Protein AF-A0A7W6A655-F1 (afdb_monomer_lite)

Organism: NCBI:txid74329

Foldseek 3Di:
DDPVVLVVLVVVLVVLVVQLVVLVVLLVLLVVLLLLLLVCVPHPCNVVSVVSNVSSVVSNVSSVVSNVVSPDDPSVVVVVVVDDPLVVVLVVLLVVLVVLLVVLVVLLSVVVSCLVCLLVVVVVVVVVSLVVLLVSLVVLLCSLVLVDPVSVVVVVSQVDPLNVVLSVVLLVQLVVLLVVLVVVLVVCCVPPVSCNSVSNSNSSSVSSSSSSVSSSVSSCVVVPVPD

Secondary structure (DSSP, 8-state):
--HHHHHHHHHHHHHHHHHHHHHHHHHHHHHHHHHHHHTTTTSTTHHHHHHHHHHHHHHHHHHHHHHHHT---HHHHHHHHHS-HHHHHHHHHHHHHHHHHHHHHHHHHHHHHTHHHHHTT-GGGGHHHHHHHHHHHHHHHHHHHT-SHHHHHTHHHH--HHHHHHHHHHHHHHHHHHHHHHHHHHHHHHH-GGGHHHHHHHHHHHHHHHHHHHHHHHHHHHTTTT-

Radius of gyration: 20.93 Å; chains: 1; bounding box: 50×41×54 Å

pLDDT: mean 72.11, std 9.54, range [34.53, 90.31]

Sequence (227 aa):
MDEDEKQAALARERRRRRRHGFALVLFTLGMIGIASLAASEGSADAQWAMAVAAAGGVAMLVGAILAWFSKPGEDRRRLDAIMTYRDRVQRNRTIQLFTMSLVVLIEGIMIIGFSDHLLAGRVSEAIVPLLMAATVSWTIIMTVMAWDGGSRKMKKFLDDELSRHIRARATGLAFIVLMAGATLALAASVWAPNWTPLVLAFSLLTSAGAAALRFALLDREASGDGE

Structure (mmCIF, N/CA/C/O backbone):
data_AF-A0A7W6A655-F1
#
_entry.id   AF-A0A7W6A655-F1
#
loop_
_atom_site.group_PDB
_atom_site.id
_atom_site.type_symbol
_atom_site.label_atom_id
_atom_site.label_alt_id
_atom_site.label_comp_id
_atom_site.label_asym_id
_atom_site.label_entity_id
_atom_site.label_seq_id
_atom_site.pdbx_PDB_ins_code
_atom_site.Cartn_x
_atom_site.Cartn_y
_atom_site.Cartn_z
_atom_site.occupancy
_atom_site.B_iso_or_equiv
_atom_site.auth_seq_id
_atom_site.auth_comp_id
_atom_site.auth_asym_id
_atom_site.auth_atom_id
_atom_site.pdbx_PDB_model_num
ATOM 1 N N . MET A 1 1 ? -22.303 12.936 29.850 1.00 55.56 1 MET A N 1
ATOM 2 C CA . MET A 1 1 ? -22.453 13.699 28.598 1.00 55.56 1 MET A CA 1
ATOM 3 C C . MET A 1 1 ? -23.825 13.343 28.101 1.00 55.56 1 MET A C 1
ATOM 5 O O . MET A 1 1 ? -24.046 12.159 27.863 1.00 55.56 1 MET A O 1
ATOM 9 N N . ASP A 1 2 ? -24.728 14.314 28.077 1.00 74.62 2 ASP A N 1
ATOM 10 C CA . ASP A 1 2 ? -26.098 14.076 27.630 1.00 74.62 2 ASP A CA 1
ATOM 11 C C . ASP A 1 2 ? -26.112 13.639 26.161 1.00 74.62 2 ASP A C 1
ATOM 13 O O . ASP A 1 2 ? -25.201 13.964 25.388 1.00 74.62 2 ASP A O 1
ATOM 17 N N . GLU A 1 3 ? -27.130 12.866 25.780 1.00 71.44 3 GLU A N 1
ATOM 18 C CA . GLU A 1 3 ? -27.282 12.300 24.432 1.00 71.44 3 GLU A CA 1
ATOM 19 C C . GLU A 1 3 ? -27.219 13.407 23.356 1.00 71.44 3 GLU A C 1
ATOM 21 O O . GLU A 1 3 ? -26.569 13.243 22.321 1.00 71.44 3 GLU A O 1
ATOM 26 N N . ASP A 1 4 ? -27.773 14.586 23.652 1.00 74.75 4 ASP A N 1
ATOM 27 C CA . ASP A 1 4 ? -27.770 15.759 22.772 1.00 74.75 4 ASP A CA 1
ATOM 28 C C . ASP A 1 4 ? -26.382 16.412 22.640 1.00 74.75 4 ASP A C 1
ATOM 30 O O . ASP A 1 4 ? -25.959 16.792 21.541 1.00 74.75 4 ASP A O 1
ATOM 34 N N . GLU A 1 5 ? -25.605 16.479 23.727 1.00 70.06 5 GLU A N 1
ATOM 35 C CA . GLU A 1 5 ? -24.211 16.944 23.683 1.00 70.06 5 GLU A CA 1
ATOM 36 C C . GLU A 1 5 ? -23.327 15.984 22.878 1.00 70.06 5 GLU A C 1
ATOM 38 O O . GLU A 1 5 ? -22.456 16.420 22.115 1.00 70.06 5 GLU A O 1
ATOM 43 N N . LYS A 1 6 ? -23.583 14.674 23.000 1.00 66.62 6 LYS A N 1
ATOM 44 C CA . LYS A 1 6 ? -22.907 13.625 22.229 1.00 66.62 6 LYS A CA 1
ATOM 45 C C . LYS A 1 6 ? -23.184 13.777 20.739 1.00 66.62 6 LYS A C 1
ATOM 47 O O . LYS A 1 6 ? -22.245 13.757 19.940 1.00 66.62 6 LYS A O 1
ATOM 52 N N . GLN A 1 7 ? -24.443 13.979 20.352 1.00 73.50 7 GLN A N 1
ATOM 53 C CA . GLN A 1 7 ? -24.815 14.165 18.949 1.00 73.50 7 GLN A CA 1
ATOM 54 C C . GLN A 1 7 ? -24.241 15.463 18.362 1.00 73.50 7 GLN A C 1
ATOM 56 O O . GLN A 1 7 ? -23.694 15.454 17.253 1.00 73.50 7 GLN A O 1
ATOM 61 N N . ALA A 1 8 ? -24.257 16.562 19.119 1.00 73.62 8 ALA A N 1
ATOM 62 C CA . ALA A 1 8 ? -23.655 17.826 18.697 1.00 73.62 8 ALA A CA 1
ATOM 63 C C . ALA A 1 8 ? -22.122 17.736 18.553 1.00 73.62 8 ALA A C 1
ATOM 65 O O . ALA A 1 8 ? -21.536 18.341 17.646 1.00 73.62 8 ALA A O 1
ATOM 66 N N . ALA A 1 9 ? -21.444 16.977 19.421 1.00 65.75 9 ALA A N 1
ATOM 67 C CA . ALA A 1 9 ? -20.013 16.690 19.300 1.00 65.75 9 ALA A CA 1
ATOM 68 C C . ALA A 1 9 ? -19.708 15.831 18.058 1.00 65.75 9 ALA A C 1
ATOM 70 O O . ALA A 1 9 ? -18.833 16.184 17.262 1.00 65.75 9 ALA A O 1
ATOM 71 N N . LEU A 1 10 ? -20.492 14.774 17.815 1.00 67.62 10 LEU A N 1
ATOM 72 C CA . LEU A 1 10 ? -20.352 13.902 16.643 1.00 67.62 10 LEU A CA 1
ATOM 73 C C . LEU A 1 10 ? -20.560 14.657 15.320 1.00 67.62 10 LEU A C 1
ATOM 75 O O . LEU A 1 10 ? -19.797 14.465 14.371 1.00 67.62 10 LEU A O 1
ATOM 79 N N . ALA A 1 11 ? -21.543 15.558 15.240 1.00 73.88 11 ALA A N 1
ATOM 80 C CA . ALA A 1 11 ? -21.794 16.365 14.044 1.00 73.88 11 ALA A CA 1
ATOM 81 C C . ALA A 1 11 ? -20.636 17.336 13.734 1.00 73.88 11 ALA A C 1
ATOM 83 O O . ALA A 1 11 ? -20.214 17.477 12.576 1.00 73.88 11 ALA A O 1
ATOM 84 N N . ARG A 1 12 ? -20.074 17.975 14.772 1.00 69.50 12 ARG A N 1
ATOM 85 C CA . ARG A 1 12 ? -18.892 18.846 14.657 1.00 69.50 12 ARG A CA 1
ATOM 86 C C . ARG A 1 12 ? -17.656 18.059 14.228 1.00 69.50 12 ARG A C 1
ATOM 88 O O . ARG A 1 12 ? -16.904 18.519 13.362 1.00 69.50 12 ARG A O 1
ATOM 95 N N . GLU A 1 13 ? -17.486 16.850 14.751 1.00 65.12 13 GLU A N 1
ATOM 96 C CA . GLU A 1 13 ? -16.377 15.980 14.380 1.00 65.12 13 GLU A CA 1
ATOM 97 C C . GLU A 1 13 ? -16.513 15.422 12.955 1.00 65.12 13 GLU A C 1
ATOM 99 O O . GLU A 1 13 ? -15.527 15.411 12.220 1.00 65.12 13 GLU A O 1
ATOM 104 N N . ARG A 1 14 ? -17.722 15.061 12.498 1.00 67.50 14 ARG A N 1
ATOM 105 C CA . ARG A 1 14 ? -17.984 14.642 11.104 1.00 67.50 14 ARG A CA 1
ATOM 106 C C . ARG A 1 14 ? -17.613 15.735 10.099 1.00 67.50 14 ARG A C 1
ATOM 108 O O . ARG A 1 14 ? -16.932 15.455 9.109 1.00 67.50 14 ARG A O 1
ATOM 115 N N . ARG A 1 15 ? -17.991 16.994 10.361 1.00 69.50 15 ARG A N 1
ATOM 116 C CA . ARG A 1 15 ? -17.598 18.142 9.517 1.00 69.50 15 ARG A CA 1
ATOM 117 C C . ARG A 1 15 ? -16.084 18.365 9.517 1.00 69.50 15 ARG A C 1
ATOM 119 O O . ARG A 1 15 ? -15.511 18.602 8.454 1.00 69.50 15 ARG A O 1
ATOM 126 N N . ARG A 1 16 ? -15.421 18.248 10.673 1.00 64.38 16 ARG A N 1
ATOM 127 C CA . ARG A 1 16 ? -13.954 18.364 10.776 1.00 64.38 16 ARG A CA 1
ATOM 128 C C . ARG A 1 16 ? -13.221 17.207 10.091 1.00 64.38 16 ARG A C 1
ATOM 130 O O . ARG A 1 16 ? -12.257 17.462 9.381 1.00 64.38 16 ARG A O 1
ATOM 137 N N . ARG A 1 17 ? -13.708 15.966 10.209 1.00 64.94 17 AR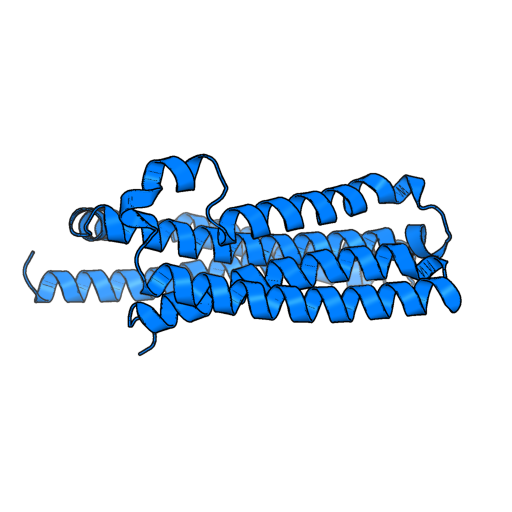G A N 1
ATOM 138 C CA . ARG A 1 17 ? -13.179 14.790 9.493 1.00 64.94 17 ARG A CA 1
ATOM 139 C C . ARG A 1 17 ? -13.297 14.939 7.984 1.00 64.94 17 ARG A C 1
ATOM 141 O O . ARG A 1 17 ? -12.331 14.651 7.291 1.00 64.94 17 ARG A O 1
ATOM 148 N N . ARG A 1 18 ? -14.437 15.418 7.474 1.00 67.25 18 ARG A N 1
ATOM 149 C CA . ARG A 1 18 ? -14.594 15.709 6.039 1.00 67.25 18 ARG A CA 1
ATOM 150 C C . ARG A 1 18 ? -13.593 16.763 5.564 1.00 67.25 18 ARG A C 1
ATOM 152 O O . ARG A 1 18 ? -12.971 16.566 4.529 1.00 67.25 18 ARG A O 1
ATOM 159 N N . ARG A 1 19 ? -13.382 17.833 6.340 1.00 67.56 19 ARG A N 1
ATOM 160 C CA . ARG A 1 19 ? -12.377 18.867 6.027 1.00 67.56 19 ARG A CA 1
ATOM 161 C C . ARG A 1 19 ? -10.942 18.343 6.090 1.00 67.56 19 ARG A C 1
ATOM 163 O O . ARG A 1 19 ? -10.162 18.660 5.205 1.00 67.56 19 ARG A O 1
ATOM 170 N N . HIS A 1 20 ? -10.608 17.510 7.074 1.00 65.19 20 HIS A N 1
ATOM 171 C CA . HIS A 1 20 ? -9.278 16.907 7.190 1.00 65.19 20 HIS A CA 1
ATOM 172 C C . HIS A 1 20 ? -9.012 15.870 6.088 1.00 65.19 20 HIS A C 1
ATOM 174 O O . HIS A 1 20 ? -7.932 15.846 5.513 1.00 65.19 20 HIS A O 1
ATOM 180 N N . GLY A 1 21 ? -10.011 15.051 5.743 1.00 64.75 21 GLY A N 1
ATOM 181 C CA . GLY A 1 21 ? -9.940 14.126 4.611 1.00 64.75 21 GLY A CA 1
ATOM 182 C C . GLY A 1 21 ? -9.763 14.864 3.284 1.00 64.75 21 GLY A C 1
ATOM 183 O O . GLY A 1 21 ? -8.875 14.523 2.514 1.00 64.75 21 GLY A O 1
ATOM 184 N N . PHE A 1 22 ? -10.531 15.933 3.059 1.00 71.25 22 PHE A N 1
ATOM 185 C CA . PHE A 1 22 ? -10.355 16.812 1.901 1.00 71.25 22 PHE A CA 1
ATOM 186 C C . PHE A 1 22 ? -8.963 17.462 1.873 1.00 71.25 22 PHE A C 1
ATOM 188 O O . PHE A 1 22 ? -8.330 17.504 0.826 1.00 71.25 22 PHE A O 1
ATOM 195 N N . ALA A 1 23 ? -8.450 17.900 3.025 1.00 65.06 23 ALA A N 1
ATOM 196 C CA . ALA A 1 23 ? -7.111 18.471 3.145 1.00 65.06 23 ALA A CA 1
ATOM 197 C C . ALA A 1 23 ? -5.998 17.465 2.802 1.00 65.06 23 ALA A C 1
ATOM 199 O O . ALA A 1 23 ? -5.034 17.829 2.137 1.00 65.06 23 ALA A O 1
ATOM 200 N N . LEU A 1 24 ? -6.148 16.197 3.200 1.00 66.00 24 LEU A N 1
ATOM 201 C CA . LEU A 1 24 ? -5.218 15.120 2.846 1.00 66.00 24 LEU A CA 1
ATOM 202 C C . LEU A 1 24 ? -5.287 14.757 1.358 1.00 66.00 24 LEU A C 1
ATOM 204 O O . LEU A 1 24 ? -4.251 14.517 0.741 1.00 66.00 24 LEU A O 1
ATOM 208 N N . VAL A 1 25 ? -6.482 14.760 0.761 1.00 70.88 25 VAL A N 1
ATOM 209 C CA . VAL A 1 25 ? -6.648 14.597 -0.694 1.00 70.88 25 VAL A CA 1
ATOM 210 C C . VAL A 1 25 ? -5.966 15.745 -1.441 1.00 70.88 25 VAL A C 1
ATOM 212 O O . VAL A 1 25 ? -5.224 15.509 -2.386 1.00 70.88 25 VAL A O 1
ATOM 215 N N . LEU A 1 26 ? -6.137 16.985 -0.979 1.00 69.88 26 LEU A N 1
ATOM 216 C CA . LEU A 1 26 ? -5.475 18.149 -1.567 1.00 69.88 26 LEU A CA 1
ATOM 217 C C . LEU A 1 26 ? -3.945 18.071 -1.429 1.00 69.88 26 LEU A C 1
ATOM 219 O O . LEU A 1 26 ? -3.219 18.348 -2.379 1.00 69.88 26 LEU A O 1
ATOM 223 N N . PHE A 1 27 ? -3.462 17.637 -0.260 1.00 65.25 27 PHE A N 1
ATOM 224 C CA . PHE A 1 27 ? -2.038 17.450 0.015 1.00 65.25 27 PHE A CA 1
ATOM 225 C C . PHE A 1 27 ? -1.408 16.392 -0.901 1.00 65.25 27 PHE A C 1
ATOM 227 O O . PHE A 1 27 ? -0.348 16.614 -1.482 1.00 65.25 27 PHE A O 1
ATOM 234 N N . THR A 1 28 ? -2.079 15.249 -1.054 1.00 65.50 28 THR A N 1
ATOM 235 C CA . THR A 1 28 ? -1.614 14.135 -1.894 1.00 65.50 28 THR A CA 1
ATOM 236 C C . THR A 1 28 ? -1.664 14.470 -3.383 1.00 65.50 28 THR A C 1
ATOM 238 O O . THR A 1 28 ? -0.697 14.193 -4.085 1.00 65.50 28 THR A O 1
ATOM 241 N N . LEU A 1 29 ? -2.715 15.144 -3.863 1.00 67.62 29 LEU A N 1
ATOM 242 C CA . LEU A 1 29 ? -2.752 15.699 -5.223 1.00 67.62 29 LEU A CA 1
ATOM 243 C C . LEU A 1 29 ? -1.618 16.704 -5.456 1.00 67.62 29 LEU A C 1
ATOM 245 O O . LEU A 1 29 ? -1.022 16.727 -6.530 1.00 67.62 29 LEU A O 1
ATOM 249 N N . GLY A 1 30 ? -1.279 17.490 -4.433 1.00 64.06 30 GLY A N 1
ATOM 250 C CA . GLY A 1 30 ? -0.159 18.415 -4.484 1.00 64.06 30 GLY A CA 1
ATOM 251 C C . GLY A 1 30 ? 1.198 17.730 -4.656 1.00 64.06 30 GLY A C 1
ATOM 252 O O . GLY A 1 30 ? 1.981 18.115 -5.521 1.00 64.06 30 GLY A O 1
ATOM 253 N N . MET A 1 31 ? 1.439 16.657 -3.900 1.00 65.25 31 MET A N 1
ATOM 254 C CA . MET A 1 31 ? 2.629 15.809 -4.052 1.00 65.25 31 MET A CA 1
ATOM 255 C C . MET A 1 31 ? 2.727 15.192 -5.454 1.00 65.25 31 MET A C 1
ATOM 257 O O . MET A 1 31 ? 3.809 15.173 -6.034 1.00 65.25 31 MET A O 1
ATOM 261 N N . ILE A 1 32 ? 1.604 14.726 -6.013 1.00 70.38 32 ILE A N 1
ATOM 262 C CA . ILE A 1 32 ? 1.545 14.161 -7.372 1.00 70.38 32 ILE A CA 1
ATOM 263 C C . ILE A 1 32 ? 1.899 15.225 -8.420 1.00 70.38 32 ILE A C 1
ATOM 265 O O . ILE A 1 32 ? 2.670 14.946 -9.334 1.00 70.38 32 ILE A O 1
ATOM 269 N N . GLY A 1 33 ? 1.393 16.453 -8.264 1.00 66.19 33 GLY A N 1
ATOM 270 C CA . GLY A 1 33 ? 1.755 17.565 -9.144 1.00 66.19 33 GLY A CA 1
ATOM 271 C C . GLY A 1 33 ? 3.244 17.913 -9.070 1.00 66.19 33 GLY A C 1
ATOM 272 O O . GLY A 1 33 ? 3.877 18.125 -10.093 1.00 66.19 33 GLY A O 1
ATOM 273 N N . ILE A 1 34 ? 3.857 17.910 -7.884 1.00 63.59 34 ILE A N 1
ATOM 274 C CA . ILE A 1 34 ? 5.309 18.143 -7.760 1.00 63.59 34 ILE A CA 1
ATOM 275 C C . ILE A 1 34 ? 6.106 17.003 -8.412 1.00 63.59 34 ILE A C 1
ATOM 277 O O . ILE A 1 34 ? 7.083 17.253 -9.116 1.00 63.59 34 ILE A O 1
ATOM 281 N N . ALA A 1 35 ? 5.667 15.755 -8.229 1.00 64.94 35 ALA A N 1
ATOM 282 C CA . ALA A 1 35 ? 6.305 14.582 -8.821 1.00 64.94 35 ALA A CA 1
ATOM 283 C C . ALA A 1 35 ? 6.248 14.574 -10.361 1.00 64.94 35 ALA A C 1
ATOM 285 O O . ALA A 1 35 ? 7.150 14.023 -10.992 1.00 64.94 35 ALA A O 1
ATOM 286 N N . SER A 1 36 ? 5.257 15.230 -10.984 1.00 66.56 36 SER A N 1
ATOM 287 C CA . SER A 1 36 ? 5.210 15.343 -12.448 1.00 66.56 36 SER A CA 1
ATOM 288 C C . SER A 1 36 ? 6.359 16.172 -13.027 1.00 66.56 36 SER A C 1
ATOM 290 O O . SER A 1 36 ? 6.676 16.002 -14.198 1.00 66.56 36 SER A O 1
ATOM 292 N N . LEU A 1 37 ? 7.013 17.030 -12.229 1.00 63.41 37 LEU A N 1
ATOM 293 C CA . LEU A 1 37 ? 8.216 17.749 -12.663 1.00 63.41 37 LEU A CA 1
ATOM 294 C C . LEU A 1 37 ? 9.382 16.782 -12.892 1.00 63.41 37 LEU A C 1
ATOM 296 O O . LEU A 1 37 ? 9.999 16.804 -13.953 1.00 63.41 37 LEU A O 1
ATOM 300 N N . ALA A 1 38 ? 9.629 15.901 -11.920 1.00 64.06 38 ALA A N 1
ATOM 301 C CA . ALA A 1 38 ? 10.682 14.892 -11.995 1.00 64.06 38 ALA A CA 1
ATOM 302 C C . ALA A 1 38 ? 10.436 13.900 -13.143 1.00 64.06 38 ALA A C 1
ATOM 304 O O . ALA A 1 38 ? 11.372 13.471 -13.802 1.00 64.06 38 ALA A O 1
ATOM 305 N N . ALA A 1 39 ? 9.168 13.595 -13.438 1.00 62.25 39 ALA A N 1
ATOM 306 C CA . ALA A 1 39 ? 8.789 12.745 -14.568 1.00 62.25 39 ALA A CA 1
ATOM 307 C C . ALA A 1 39 ? 8.902 13.435 -15.946 1.00 62.25 39 ALA A C 1
ATOM 309 O O . ALA A 1 39 ? 8.743 12.776 -16.969 1.00 62.25 39 ALA A O 1
ATOM 310 N N . SER A 1 40 ? 9.132 14.753 -15.988 1.00 62.81 40 SER A N 1
ATOM 311 C CA . SER A 1 40 ? 9.160 15.547 -17.228 1.00 62.81 40 SER A CA 1
ATOM 312 C C . SER A 1 40 ? 10.555 16.009 -17.656 1.00 62.81 40 SER A C 1
ATOM 314 O O . SER A 1 40 ? 10.685 16.620 -18.724 1.00 62.81 40 SER A O 1
ATOM 316 N N . GLU A 1 41 ? 11.586 15.742 -16.844 1.00 58.47 41 GLU A N 1
ATOM 317 C CA . GLU A 1 41 ? 12.973 16.101 -17.151 1.00 58.47 41 GLU A CA 1
ATOM 318 C C . GLU A 1 41 ? 13.405 15.460 -18.481 1.00 58.47 41 GLU A C 1
ATOM 320 O O . GLU A 1 41 ? 13.497 14.244 -18.608 1.00 58.47 41 GLU A O 1
ATOM 325 N N . GLY A 1 42 ? 13.638 16.299 -19.499 1.00 61.69 42 GLY A N 1
ATOM 326 C CA . GLY A 1 42 ? 14.043 15.875 -20.848 1.00 61.69 42 GLY A CA 1
ATOM 327 C C . GLY A 1 42 ? 12.936 15.870 -21.913 1.00 61.69 42 GLY A C 1
ATOM 328 O O . GLY A 1 42 ? 13.224 15.574 -23.071 1.00 61.69 42 GLY A O 1
ATOM 329 N N . SER A 1 43 ? 11.694 16.229 -21.570 1.00 65.44 43 SER A N 1
ATOM 330 C CA . SER A 1 43 ? 10.576 16.330 -22.526 1.00 65.44 43 SER A CA 1
ATOM 331 C C . SER A 1 43 ? 10.393 17.746 -23.101 1.00 65.44 43 SER A C 1
ATOM 333 O O . SER A 1 43 ? 10.726 18.744 -22.459 1.00 65.44 43 SER A O 1
ATOM 335 N N . ALA A 1 44 ? 9.815 17.854 -24.306 1.00 60.28 44 ALA A N 1
ATOM 336 C CA . ALA A 1 44 ? 9.471 19.141 -24.934 1.00 60.28 44 ALA A CA 1
ATOM 337 C C . ALA A 1 44 ? 8.385 19.929 -24.162 1.00 60.28 44 ALA A C 1
ATOM 339 O O . ALA A 1 44 ? 8.229 21.131 -24.369 1.00 60.28 44 ALA A O 1
ATOM 340 N N . ASP A 1 45 ? 7.694 19.269 -23.226 1.00 63.19 45 ASP A N 1
ATOM 341 C CA . ASP A 1 45 ? 6.592 19.807 -22.421 1.00 63.19 45 ASP A CA 1
ATOM 342 C C . ASP A 1 45 ? 7.033 20.299 -21.028 1.00 63.19 45 ASP A C 1
ATOM 344 O O . ASP A 1 45 ? 6.201 20.534 -20.146 1.00 63.19 45 ASP A O 1
ATOM 348 N N . ALA A 1 46 ? 8.337 20.509 -20.815 1.00 63.44 46 ALA A N 1
ATOM 349 C CA . ALA A 1 46 ? 8.907 20.943 -19.534 1.00 63.44 46 ALA A CA 1
ATOM 350 C C . ALA A 1 46 ? 8.234 22.206 -18.952 1.00 63.44 46 ALA A C 1
ATOM 352 O O . ALA A 1 46 ? 8.112 22.355 -17.735 1.00 63.44 46 ALA A O 1
ATOM 353 N N . GLN A 1 47 ? 7.739 23.105 -19.811 1.00 68.75 47 GLN A N 1
ATOM 354 C CA . GLN A 1 47 ? 7.034 24.317 -19.387 1.00 68.75 47 GLN A CA 1
ATOM 355 C C . GLN A 1 47 ? 5.647 24.015 -18.787 1.00 68.75 47 GLN A C 1
ATOM 357 O O . GLN A 1 47 ? 5.259 24.618 -17.785 1.00 68.75 47 GLN A O 1
ATOM 362 N N . TRP A 1 48 ? 4.922 23.041 -19.346 1.00 65.12 48 TRP A N 1
ATOM 363 C CA . TRP A 1 48 ? 3.638 22.578 -18.812 1.00 65.12 48 TRP A CA 1
ATOM 364 C C . TRP A 1 48 ? 3.817 21.795 -17.516 1.00 65.12 48 TRP A C 1
ATOM 366 O O . TRP A 1 48 ? 3.080 22.016 -16.554 1.00 65.12 48 TRP A O 1
ATOM 376 N N . ALA A 1 49 ? 4.835 20.940 -17.446 1.00 63.28 49 ALA A N 1
ATOM 377 C CA . ALA A 1 49 ? 5.146 20.201 -16.231 1.00 63.28 49 ALA A CA 1
ATOM 378 C C . ALA A 1 49 ? 5.558 21.123 -15.072 1.00 63.28 49 ALA A C 1
ATOM 380 O O . ALA A 1 49 ? 5.160 20.890 -13.931 1.00 63.28 49 ALA A O 1
ATOM 381 N N . MET A 1 50 ? 6.264 22.223 -15.361 1.00 66.25 50 MET A N 1
ATOM 382 C CA . MET A 1 50 ? 6.587 23.258 -14.373 1.00 66.25 50 MET A CA 1
ATOM 383 C C . MET A 1 50 ? 5.342 23.976 -13.841 1.00 66.25 50 MET A C 1
ATOM 385 O O . MET A 1 50 ? 5.242 24.215 -12.636 1.00 66.25 50 MET A O 1
ATOM 389 N N . ALA A 1 51 ? 4.357 24.257 -14.698 1.00 69.12 51 ALA A N 1
ATOM 390 C CA . ALA A 1 51 ? 3.085 24.842 -14.275 1.00 69.12 51 ALA A CA 1
ATOM 391 C C . ALA A 1 51 ? 2.259 23.881 -13.395 1.00 69.12 51 ALA A C 1
ATOM 393 O O . ALA A 1 51 ? 1.720 24.292 -12.365 1.00 69.12 51 ALA A O 1
ATOM 394 N N . VAL A 1 52 ? 2.203 22.593 -13.755 1.00 69.44 52 VAL A N 1
ATOM 395 C CA . VAL A 1 52 ? 1.516 21.552 -12.967 1.00 69.44 52 VAL A CA 1
ATOM 396 C C . VAL A 1 52 ? 2.210 21.328 -11.622 1.00 69.44 52 VAL A C 1
ATOM 398 O O . VAL A 1 52 ? 1.538 21.201 -10.599 1.00 69.44 52 VAL A O 1
ATOM 401 N N . ALA A 1 53 ? 3.539 21.372 -11.587 1.00 67.81 53 ALA A N 1
ATOM 402 C CA . ALA A 1 53 ? 4.313 21.252 -10.359 1.00 67.81 53 ALA A CA 1
ATOM 403 C C . ALA A 1 53 ? 4.172 22.457 -9.433 1.00 67.81 53 ALA A C 1
ATOM 405 O O . ALA A 1 53 ? 4.035 22.282 -8.223 1.00 67.81 53 ALA A O 1
ATOM 406 N N . ALA A 1 54 ? 4.130 23.672 -9.981 1.00 67.62 54 ALA A N 1
ATOM 407 C CA . ALA A 1 54 ? 3.834 24.872 -9.206 1.00 67.62 54 ALA A CA 1
ATOM 408 C C . ALA A 1 54 ? 2.420 24.807 -8.598 1.00 67.62 54 ALA A C 1
ATOM 410 O O . ALA A 1 54 ? 2.247 25.055 -7.403 1.00 67.62 54 ALA A O 1
ATOM 411 N N . ALA A 1 55 ? 1.418 24.395 -9.383 1.00 66.56 55 ALA A N 1
ATOM 412 C CA . ALA A 1 55 ? 0.060 24.174 -8.887 1.00 66.56 55 ALA A CA 1
ATOM 413 C C . ALA A 1 55 ? 0.005 23.055 -7.827 1.00 66.56 55 ALA A C 1
ATOM 415 O O . ALA A 1 55 ? -0.681 23.194 -6.810 1.00 66.56 55 ALA A O 1
ATOM 416 N N . GLY A 1 56 ? 0.781 21.985 -8.019 1.00 66.31 56 GLY A N 1
ATOM 417 C CA . GLY A 1 56 ? 0.949 20.894 -7.063 1.00 66.31 56 GLY A CA 1
ATOM 418 C C . GLY A 1 56 ? 1.559 21.358 -5.739 1.00 66.31 56 GLY A C 1
ATOM 419 O O . GLY A 1 56 ? 1.013 21.085 -4.672 1.00 66.31 56 GLY A O 1
ATOM 420 N N . GLY A 1 57 ? 2.629 22.153 -5.783 1.00 54.03 57 GLY A N 1
ATOM 421 C CA . GLY A 1 57 ? 3.260 22.738 -4.597 1.00 54.03 57 GLY A CA 1
ATOM 422 C C . GLY A 1 57 ? 2.303 23.605 -3.778 1.00 54.03 57 GLY A C 1
ATOM 423 O O . GLY A 1 57 ? 2.252 23.491 -2.550 1.00 54.03 57 GLY A O 1
ATOM 424 N N . VAL A 1 58 ? 1.474 24.412 -4.448 1.00 63.81 58 VAL A N 1
ATOM 425 C CA . VAL A 1 58 ? 0.440 25.225 -3.790 1.00 63.81 58 VAL A CA 1
ATOM 426 C C . VAL A 1 58 ? -0.646 24.343 -3.166 1.00 63.81 58 VAL A C 1
ATOM 428 O O . VAL A 1 58 ? -0.987 24.534 -1.999 1.00 63.81 58 VAL A O 1
ATOM 431 N N . ALA A 1 59 ? -1.157 23.342 -3.889 1.00 65.44 59 ALA A N 1
ATOM 432 C CA . ALA A 1 59 ? -2.145 22.398 -3.359 1.00 65.44 59 ALA A CA 1
ATOM 433 C C . ALA A 1 59 ? -1.603 21.602 -2.157 1.00 65.44 59 ALA A C 1
ATOM 435 O O . ALA A 1 59 ? -2.326 21.382 -1.182 1.00 65.44 59 ALA A O 1
ATOM 436 N N . MET A 1 60 ? -0.314 21.251 -2.183 1.00 65.00 60 MET A N 1
ATOM 437 C CA . MET A 1 60 ? 0.381 20.588 -1.085 1.00 65.00 60 MET A CA 1
ATOM 438 C C . MET A 1 60 ? 0.433 21.483 0.156 1.00 65.00 60 MET A C 1
ATOM 440 O O . MET A 1 60 ? 0.022 21.062 1.2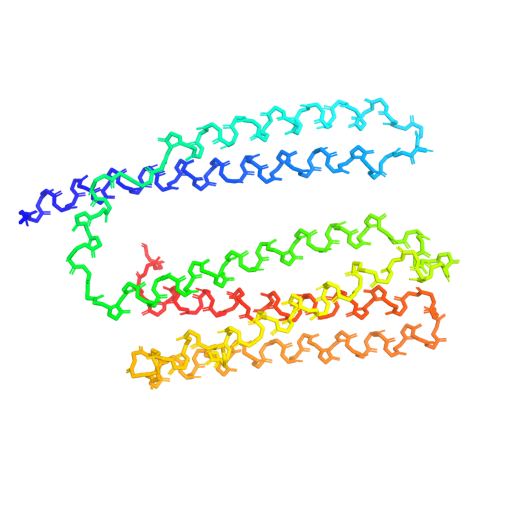35 1.00 65.00 60 MET A O 1
ATOM 444 N N . LEU A 1 61 ? 0.874 22.736 0.019 1.00 57.78 61 LEU A N 1
ATOM 445 C CA . LEU A 1 61 ? 0.940 23.680 1.139 1.00 57.78 61 LEU A CA 1
ATOM 446 C C . LEU A 1 61 ? -0.445 23.981 1.718 1.00 57.78 61 LEU A C 1
ATOM 448 O O . LEU A 1 61 ? -0.633 23.934 2.934 1.00 57.78 61 LEU A O 1
ATOM 452 N N . VAL A 1 62 ? -1.440 24.222 0.863 1.00 66.69 62 VAL A N 1
ATOM 453 C CA . VAL A 1 62 ? -2.824 24.469 1.290 1.00 66.69 62 VAL A CA 1
ATOM 454 C C . VAL A 1 62 ? -3.412 23.233 1.979 1.00 66.69 62 VAL A C 1
ATOM 456 O O . VAL A 1 62 ? -4.046 23.360 3.029 1.00 66.69 62 VAL A O 1
ATOM 459 N N . GLY A 1 63 ? -3.152 22.033 1.453 1.00 60.41 63 GLY A N 1
ATOM 460 C CA . GLY A 1 63 ? -3.551 20.766 2.063 1.00 60.41 63 GLY A CA 1
ATOM 461 C C . GLY A 1 63 ? -2.897 20.539 3.427 1.00 60.41 63 GLY A C 1
ATOM 462 O O . GLY A 1 63 ? -3.582 20.181 4.384 1.00 60.41 63 GLY A O 1
ATOM 463 N N . ALA A 1 64 ? -1.602 20.835 3.563 1.00 58.19 64 ALA A N 1
ATOM 464 C CA . ALA A 1 64 ? -0.870 20.732 4.825 1.00 58.19 64 ALA A CA 1
ATOM 465 C C . ALA A 1 64 ? -1.406 21.710 5.883 1.00 58.19 64 ALA A C 1
ATOM 467 O O . ALA A 1 64 ? -1.638 21.323 7.030 1.00 58.19 64 ALA A O 1
ATOM 468 N N . ILE A 1 65 ? -1.667 22.960 5.492 1.00 67.44 65 ILE A N 1
ATOM 469 C CA . ILE A 1 65 ? -2.224 24.001 6.364 1.00 67.44 65 ILE A CA 1
ATOM 470 C C . ILE A 1 65 ? -3.640 23.622 6.818 1.00 67.44 65 ILE A C 1
ATOM 472 O O . ILE A 1 65 ? -3.943 23.638 8.013 1.00 67.44 65 ILE A O 1
ATOM 476 N N . LEU A 1 66 ? -4.510 23.208 5.893 1.00 66.19 66 LEU A N 1
ATOM 477 C CA . LEU A 1 66 ? -5.862 22.751 6.224 1.00 66.19 66 LEU A CA 1
ATOM 478 C C . LEU A 1 66 ? -5.844 21.499 7.108 1.00 66.19 66 LEU A C 1
ATOM 480 O O . LEU A 1 66 ? -6.669 21.384 8.020 1.00 66.19 66 LEU A O 1
ATOM 484 N N . ALA A 1 67 ? -4.905 20.576 6.886 1.00 64.38 67 ALA A N 1
ATOM 485 C CA . ALA A 1 67 ? -4.735 19.390 7.716 1.00 64.38 67 ALA A CA 1
ATOM 486 C C . ALA A 1 67 ? -4.274 19.766 9.133 1.00 64.38 67 ALA A C 1
ATOM 488 O O . ALA A 1 67 ? -4.809 19.231 10.107 1.00 64.38 67 ALA A O 1
ATOM 489 N N . TRP A 1 68 ? -3.363 20.735 9.255 1.00 61.19 68 TRP A N 1
ATOM 490 C CA . TRP A 1 68 ? -2.872 21.263 10.527 1.00 61.19 68 TRP A CA 1
ATOM 491 C C . TRP A 1 68 ? -3.982 21.923 11.353 1.00 61.19 68 TRP A C 1
ATOM 493 O O . TRP A 1 68 ? -4.143 21.604 12.532 1.00 61.19 68 TRP A O 1
ATOM 503 N N . PHE A 1 69 ? -4.806 22.769 10.729 1.00 65.25 69 PHE A N 1
ATOM 504 C CA . PHE A 1 69 ? -5.944 23.420 11.389 1.00 65.25 69 PHE A CA 1
ATOM 505 C C . PHE A 1 69 ? -7.139 22.488 11.627 1.00 65.25 69 PHE A C 1
ATOM 507 O O . PHE A 1 69 ? -7.994 22.775 12.464 1.00 65.25 69 PHE A O 1
ATOM 514 N N . SER A 1 70 ? -7.191 21.348 10.936 1.00 63.66 70 SER A N 1
ATOM 515 C CA . SER A 1 70 ? -8.219 20.319 11.134 1.00 63.66 70 SER A CA 1
ATOM 516 C C . SER A 1 70 ? -7.770 19.194 12.077 1.00 63.66 70 SER A C 1
ATOM 518 O O . SER A 1 70 ? -8.411 18.139 12.103 1.00 63.66 70 SER A O 1
ATOM 520 N N . LYS A 1 71 ? -6.684 19.394 12.847 1.00 56.62 71 LYS A N 1
ATOM 521 C CA . LYS A 1 71 ? -6.209 18.436 13.858 1.00 56.62 71 LYS A CA 1
ATOM 522 C C . LYS A 1 71 ? -7.341 18.024 14.818 1.00 56.62 71 LYS A C 1
ATOM 524 O O . LYS A 1 71 ? -8.203 18.843 15.154 1.00 56.62 71 LYS A O 1
ATOM 529 N N . PRO A 1 72 ? -7.356 16.756 15.268 1.00 54.78 72 PRO A N 1
ATOM 530 C CA . PRO A 1 72 ? -8.377 16.265 16.185 1.00 54.78 72 PRO A CA 1
ATOM 531 C C . PRO A 1 72 ? -8.363 17.076 17.490 1.00 54.78 72 PRO A C 1
ATOM 533 O O . PRO A 1 72 ? -7.344 17.135 18.172 1.00 54.78 72 PRO A O 1
ATOM 536 N N . GLY A 1 73 ? -9.487 17.734 17.794 1.00 59.88 73 GLY A N 1
ATOM 537 C CA . GLY A 1 73 ? -9.647 18.589 18.977 1.00 59.88 73 GLY A CA 1
ATOM 538 C C . GLY A 1 73 ? -10.075 17.828 20.238 1.00 59.88 73 GLY A C 1
ATOM 539 O O . GLY A 1 73 ? -10.287 16.615 20.194 1.00 59.88 73 GLY A O 1
ATOM 540 N N . GLU A 1 74 ? -10.244 18.563 21.344 1.00 56.41 74 GLU A N 1
ATOM 541 C CA . GLU A 1 74 ? -10.685 18.075 22.667 1.00 56.41 74 GLU A CA 1
ATOM 542 C C . GLU A 1 74 ? -11.895 17.121 22.614 1.00 56.41 74 GLU A C 1
ATOM 544 O O . GLU A 1 74 ? -11.932 16.136 23.347 1.00 56.41 74 GLU A O 1
ATOM 549 N N . ASP A 1 75 ? -12.857 17.365 21.719 1.00 54.59 75 ASP A N 1
ATOM 550 C CA . ASP A 1 75 ? -14.083 16.560 21.598 1.00 54.59 75 ASP A CA 1
ATOM 551 C C . ASP A 1 75 ? -13.801 15.111 21.176 1.00 54.59 75 ASP A C 1
ATOM 553 O O . ASP A 1 75 ? -14.391 14.180 21.722 1.00 54.59 75 ASP A O 1
ATOM 557 N N . ARG A 1 76 ? -12.824 14.896 20.283 1.00 58.69 76 ARG A N 1
ATOM 558 C CA . ARG A 1 76 ? -12.394 13.545 19.895 1.00 58.69 76 ARG A CA 1
ATOM 559 C C . ARG A 1 76 ? -11.656 12.853 21.033 1.00 58.69 76 ARG A C 1
ATOM 561 O O . ARG A 1 76 ? -11.818 11.655 21.210 1.00 58.69 76 ARG A O 1
ATOM 568 N N . ARG A 1 77 ? -10.895 13.601 21.845 1.00 58.50 77 ARG A N 1
ATOM 569 C CA . ARG A 1 77 ? -10.265 13.063 23.065 1.00 58.50 77 ARG A CA 1
ATOM 570 C C . ARG A 1 77 ? -11.311 12.655 24.103 1.00 58.50 77 ARG A C 1
ATOM 572 O O . ARG A 1 77 ? -11.135 11.627 24.747 1.00 58.50 77 ARG A O 1
ATOM 579 N N . ARG A 1 78 ? -12.404 13.414 24.241 1.00 57.06 78 ARG A N 1
ATOM 580 C CA . ARG A 1 78 ? -13.542 13.066 25.112 1.00 57.06 78 ARG A CA 1
ATOM 581 C C . ARG A 1 78 ? -14.313 11.849 24.594 1.00 57.06 78 ARG A C 1
ATOM 583 O O . ARG A 1 78 ? -14.658 10.983 25.387 1.00 57.06 78 ARG A O 1
ATOM 590 N N . LEU A 1 79 ? -14.521 11.732 23.282 1.00 60.38 79 LEU A N 1
ATOM 591 C CA . LEU A 1 79 ? -15.143 10.553 22.665 1.00 60.38 79 LEU A CA 1
ATOM 592 C C . LEU A 1 79 ? -14.238 9.307 22.746 1.00 60.38 79 LEU A C 1
ATOM 594 O O . LEU A 1 79 ? -14.711 8.231 23.100 1.00 60.38 79 LEU A O 1
ATOM 598 N N . ASP A 1 80 ? -12.929 9.452 22.526 1.00 58.59 80 ASP A N 1
ATOM 599 C CA . ASP A 1 80 ? -11.941 8.377 22.700 1.00 58.59 80 ASP A CA 1
ATOM 600 C C . ASP A 1 80 ? -11.775 7.977 24.181 1.00 58.59 80 ASP A C 1
ATOM 602 O O . ASP A 1 80 ? -11.347 6.858 24.463 1.00 58.59 80 ASP A O 1
ATOM 606 N N . ALA A 1 81 ? -12.106 8.852 25.141 1.00 60.28 81 ALA A N 1
ATOM 607 C CA . ALA A 1 81 ? -12.151 8.516 26.568 1.00 60.28 81 ALA A CA 1
ATOM 608 C C . ALA A 1 81 ? -13.357 7.630 26.932 1.00 60.28 81 ALA A C 1
ATOM 610 O O . ALA A 1 81 ? -13.283 6.891 27.910 1.00 60.28 81 ALA A O 1
ATOM 611 N N . ILE A 1 82 ? -14.428 7.673 26.130 1.00 61.81 82 ILE A N 1
ATOM 612 C CA . ILE A 1 82 ? -15.632 6.839 26.280 1.00 61.81 82 ILE A CA 1
ATOM 613 C C . ILE A 1 82 ? -15.463 5.483 25.562 1.00 61.81 82 ILE A C 1
ATOM 615 O O . ILE A 1 82 ? -16.110 4.508 25.935 1.00 61.81 82 ILE A O 1
ATOM 619 N N . MET A 1 83 ? -14.574 5.383 24.563 1.00 62.34 83 MET A N 1
ATOM 620 C CA . MET A 1 83 ? -14.289 4.121 23.863 1.00 62.34 83 MET A CA 1
ATOM 621 C C . MET A 1 83 ? -13.557 3.106 24.756 1.00 62.34 83 MET A C 1
ATOM 623 O O . MET A 1 83 ? -12.542 3.414 25.394 1.00 62.34 83 MET A O 1
ATOM 627 N N . THR A 1 84 ? -14.013 1.850 24.715 1.00 71.81 84 THR A N 1
ATOM 628 C CA . THR A 1 84 ? -13.331 0.729 25.371 1.00 71.81 84 THR A CA 1
ATOM 629 C C . THR A 1 84 ? -11.914 0.592 24.806 1.00 71.81 84 THR A C 1
ATOM 631 O O . THR A 1 84 ? -11.660 0.857 23.629 1.00 71.81 84 THR A O 1
ATOM 634 N N . TYR A 1 85 ? -10.947 0.173 25.633 1.00 69.06 85 TYR A N 1
ATOM 635 C CA . TYR A 1 85 ? -9.559 -0.023 25.192 1.00 69.06 85 TYR A CA 1
ATOM 636 C C . TYR A 1 85 ? -9.466 -0.886 23.919 1.00 69.06 85 TYR A C 1
ATOM 638 O O . TYR A 1 85 ? -8.728 -0.533 23.005 1.00 69.06 85 TYR A O 1
ATOM 646 N N . ARG A 1 86 ? -10.290 -1.939 23.814 1.00 68.38 86 ARG A N 1
ATOM 647 C CA . ARG A 1 86 ? -10.425 -2.796 22.624 1.00 68.38 86 ARG A CA 1
ATOM 648 C C . ARG A 1 86 ? -10.746 -1.998 21.352 1.00 68.38 86 ARG A C 1
ATOM 650 O O . ARG A 1 86 ? -10.043 -2.149 20.357 1.00 68.38 86 ARG A O 1
ATOM 657 N N . ASP A 1 87 ? -11.741 -1.119 21.400 1.00 70.75 87 ASP A N 1
ATOM 658 C CA . ASP A 1 87 ? -12.231 -0.397 20.220 1.00 70.75 87 ASP A CA 1
ATOM 659 C C . ASP A 1 87 ? -11.196 0.611 19.707 1.00 70.75 87 ASP A C 1
ATOM 661 O O . ASP A 1 87 ? -11.018 0.786 18.502 1.00 70.75 87 ASP A O 1
ATOM 665 N N . ARG A 1 88 ? -10.439 1.241 20.619 1.00 71.44 88 ARG A N 1
ATOM 666 C CA . ARG A 1 88 ? -9.327 2.133 20.246 1.00 71.44 88 ARG A CA 1
ATOM 667 C C . ARG A 1 88 ? -8.221 1.390 19.508 1.00 71.44 88 ARG A C 1
ATOM 669 O O . ARG A 1 88 ? -7.679 1.903 18.531 1.00 71.44 88 ARG A O 1
ATOM 676 N N . VAL A 1 89 ? -7.892 0.188 19.971 1.00 71.56 89 VAL A N 1
ATOM 677 C CA . VAL A 1 89 ? -6.848 -0.651 19.374 1.00 71.56 89 VAL A CA 1
ATOM 678 C C . VAL A 1 89 ? -7.260 -1.118 17.981 1.00 71.56 89 VAL A C 1
ATOM 680 O O . VAL A 1 89 ? -6.457 -1.037 17.054 1.00 71.56 89 VAL A O 1
ATOM 683 N N . GLN A 1 90 ? -8.516 -1.536 17.816 1.00 71.75 90 GLN A N 1
ATOM 684 C CA . GLN A 1 90 ? -9.054 -1.938 16.516 1.00 71.75 90 GLN A CA 1
ATOM 685 C C . GLN A 1 90 ? -9.083 -0.753 15.541 1.00 71.75 90 GLN A C 1
ATOM 687 O O . GLN A 1 90 ? -8.477 -0.839 14.477 1.00 71.75 90 GLN A O 1
ATOM 692 N N . ARG A 1 91 ? -9.614 0.406 15.954 1.00 74.38 91 ARG A N 1
ATOM 693 C CA . ARG A 1 91 ? -9.656 1.629 15.131 1.00 74.38 91 ARG A CA 1
ATOM 694 C C . ARG A 1 91 ? -8.273 2.112 14.689 1.00 74.38 91 ARG A C 1
ATOM 696 O O . ARG A 1 91 ? -8.098 2.507 13.536 1.00 74.38 91 ARG A O 1
ATOM 703 N N . ASN A 1 92 ? -7.284 2.105 15.587 1.00 74.56 92 ASN A N 1
ATOM 704 C CA . ASN A 1 92 ? -5.914 2.481 15.226 1.00 74.56 92 ASN A CA 1
ATOM 705 C C . ASN A 1 92 ? -5.326 1.521 14.194 1.00 74.56 92 ASN A C 1
ATOM 707 O O . ASN A 1 92 ? -4.639 1.967 13.277 1.00 74.56 92 ASN A O 1
ATOM 711 N N . ARG A 1 93 ? -5.629 0.226 14.304 1.00 70.75 93 ARG A N 1
ATOM 712 C CA . ARG A 1 93 ? -5.184 -0.779 13.342 1.00 70.75 93 ARG A CA 1
ATOM 713 C C . ARG A 1 93 ? -5.815 -0.565 11.965 1.00 70.75 93 ARG A C 1
ATOM 715 O O . ARG A 1 93 ? -5.099 -0.615 10.968 1.00 70.75 93 ARG A O 1
ATOM 722 N N . THR A 1 94 ? -7.109 -0.249 11.895 1.00 73.25 94 THR A N 1
ATOM 723 C CA . THR A 1 94 ? -7.788 0.103 10.636 1.00 73.25 94 THR A CA 1
ATOM 724 C C . THR A 1 94 ? -7.143 1.326 9.986 1.00 73.25 94 THR A C 1
ATOM 726 O O . THR A 1 94 ? -6.838 1.311 8.795 1.00 73.25 94 THR A O 1
ATOM 729 N N . ILE A 1 95 ? -6.876 2.380 10.770 1.00 70.88 95 ILE A N 1
ATOM 730 C CA . ILE A 1 95 ? -6.221 3.606 10.285 1.00 70.88 95 ILE A CA 1
ATOM 731 C C . ILE A 1 95 ? -4.800 3.308 9.798 1.00 70.88 95 ILE A C 1
ATOM 733 O O . ILE A 1 95 ? -4.397 3.804 8.747 1.00 70.88 95 ILE A O 1
ATOM 737 N N . GLN A 1 96 ? -4.048 2.489 10.533 1.00 72.00 96 GLN A N 1
ATOM 738 C CA . GLN A 1 96 ? -2.693 2.087 10.167 1.00 72.00 96 GLN A CA 1
ATOM 739 C C . GLN A 1 96 ? -2.680 1.319 8.840 1.00 72.00 96 GLN A C 1
ATOM 741 O O . GLN A 1 96 ? -1.897 1.659 7.959 1.00 72.00 96 GLN A O 1
ATOM 746 N N . LEU A 1 97 ? -3.569 0.337 8.662 1.00 72.12 97 LEU A N 1
ATOM 747 C CA . LEU A 1 97 ? -3.663 -0.455 7.430 1.00 72.12 97 LEU A CA 1
ATOM 748 C C . LEU A 1 97 ? -4.156 0.374 6.237 1.00 72.12 97 LEU A C 1
ATOM 750 O O . LEU A 1 97 ? -3.644 0.238 5.124 1.00 72.12 97 LEU A O 1
ATOM 754 N N . PHE A 1 98 ? -5.085 1.301 6.466 1.00 73.94 98 PHE A N 1
ATOM 755 C CA . PHE A 1 98 ? -5.487 2.259 5.440 1.00 73.94 98 PHE A CA 1
ATOM 756 C C . PHE A 1 98 ? -4.320 3.173 5.030 1.00 73.94 98 PHE A C 1
ATOM 758 O O . PHE A 1 98 ? -4.051 3.349 3.846 1.00 73.94 98 PHE A O 1
ATOM 765 N N . THR A 1 99 ? -3.568 3.695 6.003 1.00 70.50 99 THR A N 1
ATOM 766 C CA . THR A 1 99 ? -2.382 4.531 5.746 1.00 70.50 99 THR A CA 1
ATOM 767 C C . THR A 1 99 ? -1.306 3.747 4.996 1.00 70.50 99 THR A C 1
ATOM 769 O O . THR A 1 99 ? -0.722 4.256 4.047 1.00 70.50 99 THR A O 1
ATOM 772 N N . MET A 1 100 ? -1.085 2.480 5.352 1.00 72.44 100 MET A N 1
ATOM 773 C CA . MET A 1 100 ? -0.177 1.587 4.629 1.00 72.44 100 MET A CA 1
ATOM 774 C C . MET A 1 100 ? -0.593 1.377 3.167 1.00 72.44 100 MET A C 1
ATOM 776 O O . MET A 1 100 ? 0.269 1.297 2.299 1.00 72.44 100 MET A O 1
ATOM 780 N N . SER A 1 101 ? -1.896 1.361 2.871 1.00 71.06 101 SER A N 1
ATOM 781 C CA . SER A 1 101 ? -2.388 1.287 1.486 1.00 71.06 101 SER A CA 1
ATOM 782 C C . SER A 1 101 ? -2.027 2.541 0.676 1.00 71.06 101 SER A C 1
ATOM 784 O O . SER A 1 101 ? -1.778 2.449 -0.521 1.00 71.06 101 SER A O 1
ATOM 786 N N . LEU A 1 102 ? -1.937 3.711 1.318 1.00 73.81 102 LEU A N 1
ATOM 787 C CA . LEU A 1 102 ? -1.454 4.938 0.675 1.00 73.81 102 LEU A CA 1
ATOM 788 C C . LEU A 1 102 ? 0.061 4.891 0.421 1.00 73.81 102 LEU A C 1
ATOM 790 O O . LEU A 1 102 ? 0.515 5.352 -0.622 1.00 73.81 102 LEU A O 1
ATOM 794 N N . VAL A 1 103 ? 0.837 4.292 1.332 1.00 73.19 103 VAL A N 1
ATOM 795 C CA . VAL A 1 103 ? 2.289 4.092 1.150 1.00 73.19 103 VAL A CA 1
ATOM 796 C C . VAL A 1 103 ? 2.577 3.256 -0.099 1.00 73.19 103 VAL A C 1
ATOM 798 O O . VAL A 1 103 ? 3.491 3.584 -0.847 1.00 73.19 103 VAL A O 1
ATOM 801 N N . VAL A 1 104 ? 1.753 2.241 -0.382 1.00 74.94 104 VAL A N 1
ATOM 802 C CA . VAL A 1 104 ? 1.851 1.439 -1.615 1.00 74.94 104 VAL A CA 1
ATOM 803 C C . VAL A 1 104 ? 1.725 2.299 -2.876 1.00 74.94 104 VAL A C 1
ATOM 805 O O . VAL A 1 104 ? 2.446 2.067 -3.842 1.00 74.94 104 VAL A O 1
ATOM 808 N N . LEU A 1 105 ? 0.842 3.304 -2.880 1.00 77.12 105 LEU A N 1
ATOM 809 C CA . LEU A 1 105 ? 0.679 4.206 -4.027 1.00 77.12 105 LEU A CA 1
ATOM 810 C C . LEU A 1 105 ? 1.907 5.098 -4.226 1.00 77.12 105 LEU A C 1
ATOM 812 O O . LEU A 1 105 ? 2.348 5.284 -5.356 1.00 77.12 105 LEU A O 1
ATOM 816 N N . ILE A 1 106 ? 2.470 5.617 -3.132 1.00 75.44 106 ILE A N 1
ATOM 817 C CA . ILE A 1 106 ? 3.689 6.436 -3.171 1.00 75.44 106 ILE A CA 1
ATOM 818 C C . ILE A 1 106 ? 4.859 5.607 -3.716 1.00 75.44 106 ILE A C 1
ATOM 820 O O . ILE A 1 106 ? 5.560 6.065 -4.615 1.00 75.44 106 ILE A O 1
ATOM 824 N N . GLU A 1 107 ? 5.025 4.371 -3.241 1.00 71.88 107 GLU A N 1
ATOM 825 C CA . GLU A 1 107 ? 6.049 3.460 -3.765 1.00 71.88 107 GLU A CA 1
ATOM 826 C C . GLU A 1 107 ? 5.829 3.122 -5.242 1.00 71.88 107 GLU A C 1
ATOM 828 O O . GLU A 1 107 ? 6.770 3.135 -6.030 1.00 71.88 107 GLU A O 1
ATOM 833 N N . GLY A 1 108 ? 4.580 2.904 -5.660 1.00 73.12 108 GLY A N 1
ATOM 834 C CA . GLY A 1 108 ? 4.255 2.706 -7.073 1.00 73.12 108 GLY A CA 1
ATOM 835 C C . GLY A 1 108 ? 4.705 3.881 -7.947 1.00 73.12 108 GLY A C 1
ATOM 836 O O . GLY A 1 108 ? 5.322 3.666 -8.986 1.00 73.12 108 GLY A O 1
ATOM 837 N N . ILE A 1 109 ? 4.458 5.121 -7.507 1.00 77.44 109 ILE A N 1
ATOM 838 C CA . ILE A 1 109 ? 4.898 6.335 -8.215 1.00 77.44 109 ILE A CA 1
ATOM 839 C C . ILE A 1 109 ? 6.429 6.422 -8.262 1.00 77.44 109 ILE A C 1
ATOM 841 O O . ILE A 1 109 ? 6.987 6.725 -9.315 1.00 77.44 109 ILE A O 1
ATOM 845 N N . MET A 1 110 ? 7.113 6.120 -7.154 1.00 75.06 110 MET A N 1
ATOM 846 C CA . MET A 1 110 ? 8.579 6.103 -7.109 1.00 75.06 110 MET 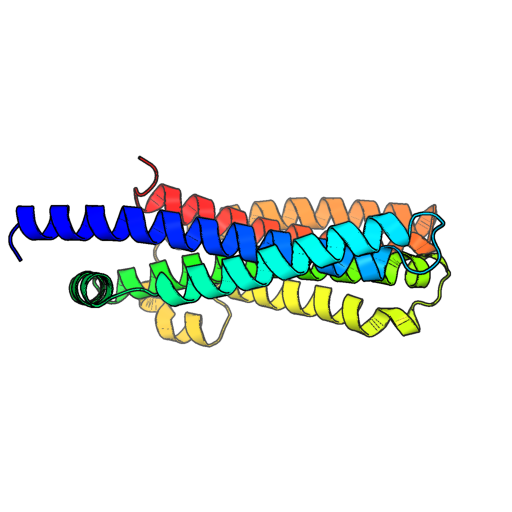A CA 1
ATOM 847 C C . MET A 1 110 ? 9.150 5.114 -8.128 1.00 75.06 110 MET A C 1
ATOM 849 O O . MET A 1 110 ? 10.021 5.481 -8.909 1.00 75.06 110 MET A O 1
ATOM 853 N N . ILE A 1 111 ? 8.617 3.892 -8.198 1.00 76.19 111 ILE A N 1
ATOM 854 C CA . ILE A 1 111 ? 9.074 2.868 -9.151 1.00 76.19 111 ILE A CA 1
ATOM 855 C C . ILE A 1 111 ? 8.860 3.302 -10.603 1.00 76.19 111 ILE A C 1
ATOM 857 O O . ILE A 1 111 ? 9.722 3.039 -11.441 1.00 76.19 111 ILE A O 1
ATOM 861 N N . ILE A 1 112 ? 7.759 3.998 -10.909 1.00 79.12 112 ILE A N 1
ATOM 862 C CA . ILE A 1 112 ? 7.532 4.571 -12.247 1.00 79.12 112 ILE A CA 1
ATOM 863 C C . ILE A 1 112 ? 8.642 5.568 -12.593 1.00 79.12 112 ILE A C 1
ATOM 865 O O . ILE A 1 112 ? 9.169 5.513 -13.701 1.00 79.12 112 ILE A O 1
ATOM 869 N N . GLY A 1 113 ? 9.065 6.407 -11.642 1.00 75.75 113 GLY A N 1
ATOM 870 C CA . GLY A 1 113 ? 10.185 7.338 -11.831 1.00 75.75 113 GLY A CA 1
ATOM 871 C C . GLY A 1 113 ? 11.525 6.660 -12.154 1.00 75.75 113 GLY A C 1
ATOM 872 O O . GLY A 1 113 ? 12.375 7.256 -12.806 1.00 75.75 113 GLY A O 1
ATOM 873 N N . PHE A 1 114 ? 11.706 5.393 -11.768 1.00 75.81 114 PHE A N 1
ATOM 874 C CA . PHE A 1 114 ? 12.897 4.594 -12.093 1.00 75.81 114 PHE A CA 1
ATOM 875 C C . PHE A 1 114 ? 12.684 3.613 -13.258 1.00 75.81 114 PHE A C 1
ATOM 877 O O . PHE A 1 114 ? 13.583 2.829 -13.572 1.00 75.81 114 PHE A O 1
ATOM 884 N N . SER A 1 115 ? 11.524 3.639 -13.919 1.00 75.31 115 SER A N 1
ATOM 885 C CA . SER A 1 115 ? 11.176 2.661 -14.957 1.00 75.31 115 SER A CA 1
ATOM 886 C C . SER A 1 115 ? 12.134 2.686 -16.151 1.00 75.31 115 SER A C 1
ATOM 888 O O . SER A 1 115 ? 12.554 1.620 -16.596 1.00 75.31 115 SER A O 1
ATOM 890 N N . ASP A 1 116 ? 12.592 3.860 -16.588 1.00 80.00 116 ASP A N 1
ATOM 891 C CA . ASP A 1 116 ? 13.558 3.985 -17.690 1.00 80.00 116 ASP A CA 1
ATOM 892 C C . ASP A 1 116 ? 14.895 3.297 -17.385 1.00 80.00 116 ASP A C 1
ATOM 894 O O . ASP A 1 116 ? 15.492 2.652 -18.249 1.00 80.00 116 ASP A O 1
ATOM 898 N N . HIS A 1 117 ? 15.348 3.367 -16.131 1.00 77.19 117 HIS A N 1
ATOM 899 C CA . HIS A 1 117 ? 16.566 2.699 -15.672 1.00 77.19 117 HIS A CA 1
ATOM 900 C C . HIS A 1 117 ? 16.405 1.176 -15.700 1.00 77.19 117 HIS A C 1
ATOM 902 O O . HIS A 1 117 ? 17.293 0.460 -16.166 1.00 77.19 117 HIS A O 1
ATOM 908 N N . LEU A 1 118 ? 15.245 0.683 -15.258 1.00 75.75 118 LEU A N 1
ATOM 909 C CA . LEU A 1 118 ? 14.912 -0.741 -15.271 1.00 75.75 118 LEU A CA 1
ATOM 910 C C . LEU A 1 118 ? 14.801 -1.287 -16.699 1.00 75.75 118 LEU A C 1
ATOM 912 O O . LEU A 1 118 ? 15.384 -2.327 -17.006 1.00 75.75 118 LEU A O 1
ATOM 916 N N . LEU A 1 119 ? 14.115 -0.564 -17.585 1.00 82.75 119 LEU A N 1
ATOM 917 C CA . LEU A 1 119 ? 13.906 -0.964 -18.977 1.00 82.75 119 LEU A CA 1
ATOM 918 C C . LEU A 1 119 ? 15.197 -0.910 -19.804 1.00 82.75 119 LEU A C 1
ATOM 920 O O . LEU A 1 119 ? 15.391 -1.747 -20.690 1.00 82.75 119 LEU A O 1
ATOM 924 N N . ALA A 1 120 ? 16.105 0.011 -19.472 1.00 85.75 120 ALA A N 1
ATOM 925 C CA . ALA A 1 120 ? 17.447 0.088 -20.043 1.00 85.75 120 ALA A CA 1
ATOM 926 C C . ALA A 1 120 ? 18.422 -0.968 -19.480 1.00 85.75 120 ALA A C 1
ATOM 928 O O . ALA A 1 120 ? 19.595 -0.975 -19.851 1.00 85.75 120 ALA A O 1
ATOM 929 N N . GLY A 1 121 ? 17.972 -1.844 -18.573 1.00 78.38 121 GLY A N 1
ATOM 930 C CA . GLY A 1 121 ? 18.798 -2.894 -17.971 1.00 78.38 121 GLY A CA 1
ATOM 931 C C . GLY A 1 121 ? 19.758 -2.404 -16.881 1.00 78.38 121 GLY A C 1
ATOM 932 O O . GLY A 1 121 ? 20.563 -3.189 -16.381 1.00 78.38 121 GLY A O 1
ATOM 933 N N . ARG A 1 122 ? 19.663 -1.138 -16.450 1.00 80.62 122 ARG A N 1
ATOM 934 C CA . ARG A 1 122 ? 20.463 -0.555 -15.356 1.00 80.62 122 ARG A CA 1
ATOM 935 C C . ARG A 1 122 ? 19.833 -0.852 -13.995 1.00 80.62 122 ARG A C 1
ATOM 937 O O . ARG A 1 122 ? 19.513 0.037 -13.210 1.00 80.62 122 ARG A O 1
ATOM 944 N N . VAL A 1 123 ? 19.651 -2.140 -13.702 1.00 72.62 123 VAL A N 1
ATOM 945 C CA . VAL A 1 123 ? 18.937 -2.609 -12.499 1.00 72.62 123 VAL A CA 1
ATOM 946 C C . VAL A 1 123 ? 19.627 -2.170 -11.201 1.00 72.62 123 VAL A C 1
ATOM 948 O O . VAL A 1 123 ? 18.953 -1.918 -10.205 1.00 72.62 123 VAL A O 1
ATOM 951 N N . SER A 1 124 ? 20.955 -2.021 -11.206 1.00 72.81 124 SER A N 1
ATOM 952 C CA . SER A 1 124 ? 21.729 -1.567 -10.043 1.00 72.81 124 SER A CA 1
ATOM 953 C C . SER A 1 124 ? 21.332 -0.173 -9.554 1.00 72.81 124 SER A C 1
ATOM 955 O O . SER A 1 124 ? 21.386 0.083 -8.356 1.00 72.81 124 SER A O 1
ATOM 957 N N . GLU A 1 125 ? 20.906 0.715 -10.453 1.00 73.06 125 GLU A N 1
ATOM 958 C CA . GLU A 1 125 ? 20.508 2.092 -10.120 1.00 73.06 125 GLU A CA 1
ATOM 959 C C . GLU A 1 125 ? 19.101 2.149 -9.505 1.00 73.06 125 GLU A C 1
ATOM 961 O O . GLU A 1 125 ? 18.783 3.057 -8.743 1.00 73.06 125 GLU A O 1
ATOM 966 N N . ALA A 1 126 ? 18.281 1.129 -9.764 1.00 71.62 126 ALA A N 1
ATOM 967 C CA . ALA A 1 126 ? 16.921 0.994 -9.251 1.00 71.62 126 ALA A CA 1
ATOM 968 C C . ALA A 1 126 ? 16.792 -0.083 -8.154 1.00 71.62 126 ALA A C 1
ATOM 970 O O . ALA A 1 126 ? 15.686 -0.427 -7.734 1.00 71.62 126 ALA A O 1
ATOM 971 N N . ILE A 1 127 ? 17.905 -0.628 -7.650 1.00 72.25 127 ILE A N 1
ATOM 972 C CA . ILE A 1 127 ? 17.860 -1.738 -6.688 1.00 72.25 127 ILE A CA 1
ATOM 973 C C . ILE A 1 127 ? 17.267 -1.326 -5.338 1.00 72.25 127 ILE A C 1
ATOM 975 O O . ILE A 1 127 ? 16.536 -2.096 -4.719 1.00 72.25 127 ILE A O 1
ATOM 979 N N . VAL A 1 128 ? 17.537 -0.094 -4.898 1.00 71.12 128 VAL A N 1
ATOM 980 C CA . VAL A 1 128 ? 17.011 0.454 -3.643 1.00 71.12 128 VAL A CA 1
ATOM 981 C C . VAL A 1 128 ? 15.481 0.549 -3.671 1.00 71.12 128 VAL A C 1
ATOM 983 O O . VAL A 1 128 ? 14.864 -0.069 -2.802 1.00 71.12 128 VAL A O 1
ATOM 986 N N . PRO A 1 129 ? 14.836 1.224 -4.648 1.00 70.81 129 PRO A N 1
ATOM 987 C CA . PRO A 1 129 ? 13.374 1.281 -4.698 1.00 70.81 129 PRO A CA 1
ATOM 988 C C . PRO A 1 129 ? 12.732 -0.105 -4.876 1.00 70.81 129 PRO A C 1
ATOM 990 O O . PRO A 1 129 ? 11.704 -0.382 -4.262 1.00 70.81 129 PRO A O 1
ATOM 993 N N . LEU A 1 130 ? 13.359 -1.030 -5.617 1.00 71.81 130 LEU A N 1
ATOM 994 C CA . LEU A 1 130 ? 12.865 -2.411 -5.731 1.00 71.81 130 LEU A CA 1
ATOM 995 C C . LEU A 1 130 ? 12.875 -3.162 -4.385 1.00 71.81 130 LEU A C 1
ATOM 997 O O . LEU A 1 130 ? 11.896 -3.824 -4.029 1.00 71.81 130 LEU A O 1
ATOM 1001 N N . LEU A 1 131 ? 13.964 -3.059 -3.617 1.00 71.88 13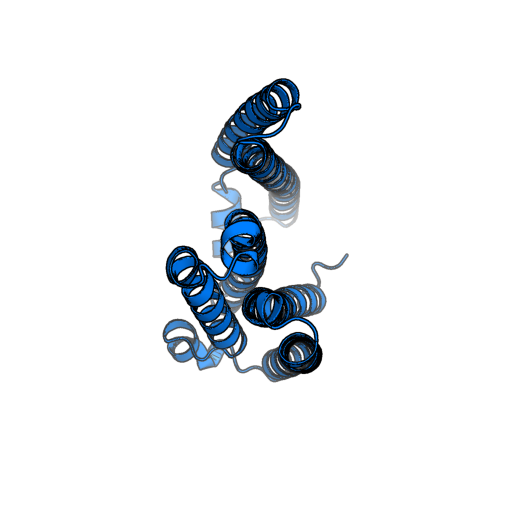1 LEU A N 1
ATOM 1002 C CA . LEU A 1 131 ? 14.063 -3.678 -2.290 1.00 71.88 131 LEU A CA 1
ATOM 1003 C C . LEU A 1 131 ? 13.143 -3.000 -1.269 1.00 71.88 131 LEU A C 1
ATOM 1005 O O . LEU A 1 131 ? 12.582 -3.680 -0.403 1.00 71.88 131 LEU A O 1
ATOM 1009 N N . MET A 1 132 ? 12.946 -1.684 -1.377 1.00 70.62 132 MET A N 1
ATOM 1010 C CA . MET A 1 132 ? 11.966 -0.959 -0.568 1.00 70.62 132 MET A CA 1
ATOM 1011 C C . MET A 1 132 ? 10.548 -1.456 -0.847 1.00 70.62 132 MET A C 1
ATOM 1013 O O . MET A 1 132 ? 9.854 -1.821 0.099 1.00 70.62 132 MET A O 1
ATOM 1017 N N . ALA A 1 133 ? 10.153 -1.603 -2.113 1.00 73.25 133 ALA A N 1
ATOM 1018 C CA . ALA A 1 133 ? 8.850 -2.143 -2.497 1.00 73.25 133 ALA A CA 1
ATOM 1019 C C . ALA A 1 133 ? 8.587 -3.534 -1.895 1.00 73.25 133 ALA A C 1
ATOM 1021 O O . ALA A 1 133 ? 7.507 -3.801 -1.353 1.00 73.25 133 ALA A O 1
ATOM 1022 N N . ALA A 1 134 ? 9.595 -4.412 -1.923 1.00 75.00 134 ALA A N 1
ATOM 1023 C CA . ALA A 1 134 ? 9.523 -5.728 -1.296 1.00 75.00 134 ALA A CA 1
ATOM 1024 C C . ALA A 1 134 ? 9.386 -5.634 0.234 1.00 75.00 134 ALA A C 1
ATOM 1026 O O . ALA A 1 134 ? 8.514 -6.280 0.822 1.00 75.00 134 ALA A O 1
ATOM 1027 N N . THR A 1 135 ? 10.200 -4.793 0.875 1.00 65.44 135 THR A N 1
ATOM 1028 C CA . THR A 1 135 ? 10.200 -4.602 2.334 1.00 65.44 135 THR A CA 1
ATOM 1029 C C . THR A 1 135 ? 8.873 -4.024 2.824 1.00 65.44 135 THR A C 1
ATOM 1031 O O . THR A 1 135 ? 8.285 -4.548 3.769 1.00 65.44 135 THR A O 1
ATOM 1034 N N . VAL A 1 136 ? 8.354 -2.998 2.145 1.00 73.00 136 VAL A N 1
ATOM 1035 C CA . VAL A 1 136 ? 7.043 -2.397 2.422 1.00 73.00 136 VAL A CA 1
ATOM 1036 C C . VAL A 1 136 ? 5.949 -3.452 2.303 1.00 73.00 136 VAL A C 1
ATOM 1038 O O . VAL A 1 136 ? 5.149 -3.614 3.225 1.00 73.00 136 VAL A O 1
ATOM 1041 N N . SER A 1 137 ? 5.953 -4.234 1.221 1.00 75.81 137 SER A N 1
ATOM 1042 C CA . SER A 1 137 ? 4.975 -5.307 1.016 1.00 75.81 137 SER A CA 1
ATOM 1043 C C . SER A 1 137 ? 5.001 -6.330 2.159 1.00 75.81 137 SER A C 1
ATOM 1045 O O . SER A 1 137 ? 3.953 -6.695 2.695 1.00 75.81 137 SER A O 1
ATOM 1047 N N . TRP A 1 138 ? 6.192 -6.729 2.615 1.00 73.19 138 TRP A N 1
ATOM 1048 C CA . TRP A 1 138 ? 6.363 -7.616 3.770 1.00 73.19 138 TRP A CA 1
ATOM 1049 C C . TRP A 1 138 ? 5.820 -7.012 5.065 1.00 73.19 138 TRP A C 1
ATOM 1051 O O . TRP A 1 138 ? 5.089 -7.682 5.798 1.00 73.19 138 TRP A O 1
ATOM 1061 N N . THR A 1 139 ? 6.142 -5.750 5.356 1.00 69.69 139 THR A N 1
ATOM 1062 C CA . THR A 1 139 ? 5.643 -5.056 6.550 1.00 69.69 139 THR A CA 1
ATOM 1063 C C . THR A 1 139 ? 4.118 -5.009 6.567 1.00 69.69 139 THR A C 1
ATOM 1065 O O . THR A 1 139 ? 3.504 -5.263 7.606 1.00 69.69 139 THR A O 1
ATOM 1068 N N . ILE A 1 140 ? 3.490 -4.744 5.423 1.00 73.94 140 ILE A N 1
ATOM 1069 C CA . ILE A 1 140 ? 2.032 -4.681 5.312 1.00 73.94 140 ILE A CA 1
ATOM 1070 C C . ILE A 1 140 ? 1.412 -6.050 5.581 1.00 73.94 140 ILE A C 1
ATOM 1072 O O . ILE A 1 140 ? 0.524 -6.162 6.426 1.00 73.94 140 ILE A O 1
ATOM 1076 N N . ILE A 1 141 ? 1.913 -7.106 4.936 1.00 78.12 141 ILE A N 1
ATOM 1077 C CA . ILE A 1 141 ? 1.400 -8.467 5.133 1.00 78.12 141 ILE A CA 1
ATOM 1078 C C . ILE A 1 141 ? 1.579 -8.928 6.584 1.00 78.12 141 ILE A C 1
ATOM 1080 O O . ILE A 1 141 ? 0.637 -9.463 7.173 1.00 78.12 141 ILE A O 1
ATOM 1084 N N . MET A 1 142 ? 2.733 -8.662 7.205 1.00 71.38 142 MET A N 1
ATOM 1085 C CA . MET A 1 142 ? 2.947 -8.962 8.626 1.00 71.38 142 MET A CA 1
ATOM 1086 C C . MET A 1 142 ? 1.949 -8.225 9.529 1.00 71.38 142 MET A C 1
ATOM 1088 O O . MET A 1 142 ? 1.446 -8.807 10.492 1.00 71.38 142 MET A O 1
ATOM 1092 N N . THR A 1 143 ? 1.615 -6.978 9.197 1.00 73.50 143 THR A N 1
ATOM 1093 C CA . THR A 1 143 ? 0.645 -6.163 9.946 1.00 73.50 143 THR A CA 1
ATOM 1094 C C . THR A 1 143 ? -0.790 -6.682 9.773 1.00 73.50 143 THR A C 1
ATOM 1096 O O . THR A 1 143 ? -1.546 -6.801 10.745 1.00 73.50 143 THR A O 1
ATOM 1099 N N . VAL A 1 144 ? -1.171 -7.075 8.551 1.00 77.44 144 VAL A N 1
ATOM 1100 C CA . VAL A 1 144 ? -2.469 -7.715 8.258 1.00 77.44 144 VAL A CA 1
ATOM 1101 C C . VAL A 1 144 ? -2.599 -9.029 9.030 1.00 77.44 144 VAL A C 1
ATOM 1103 O O . VAL A 1 144 ? -3.612 -9.264 9.692 1.00 77.44 144 VAL A O 1
ATOM 1106 N N . MET A 1 145 ? -1.546 -9.848 9.047 1.00 75.69 145 MET A N 1
ATOM 1107 C CA . MET A 1 145 ? -1.519 -11.110 9.793 1.00 75.69 145 MET A CA 1
ATOM 1108 C C . MET A 1 145 ? -1.430 -10.940 11.312 1.00 75.69 145 MET A C 1
ATOM 1110 O O . MET A 1 145 ? -1.677 -11.899 12.047 1.00 75.69 145 MET A O 1
ATOM 1114 N N . ALA A 1 146 ? -1.166 -9.725 11.799 1.00 71.19 146 ALA A N 1
ATOM 1115 C CA . ALA A 1 146 ? -0.919 -9.447 13.214 1.00 71.19 146 ALA A CA 1
ATOM 1116 C C . ALA A 1 146 ? 0.327 -10.193 13.746 1.00 71.19 146 ALA A C 1
ATOM 1118 O O . ALA A 1 146 ? 0.400 -10.591 14.911 1.00 71.19 146 ALA A O 1
ATOM 1119 N N . TRP A 1 147 ? 1.307 -10.424 12.869 1.00 69.19 147 TRP A N 1
ATOM 1120 C CA . TRP A 1 147 ? 2.582 -11.060 13.206 1.00 69.19 147 TRP A CA 1
ATOM 1121 C C . TRP A 1 147 ? 3.620 -10.076 13.738 1.00 69.19 147 TRP A C 1
ATOM 1123 O O . TRP A 1 147 ? 4.641 -10.519 14.272 1.00 69.19 147 TRP A O 1
ATOM 1133 N N . ASP A 1 148 ? 3.345 -8.776 13.649 1.00 65.38 148 ASP A N 1
ATOM 1134 C CA . ASP A 1 148 ? 4.174 -7.714 14.198 1.00 65.38 148 ASP A CA 1
ATOM 1135 C C . ASP A 1 148 ? 4.236 -7.762 15.738 1.00 65.38 148 ASP A C 1
ATOM 1137 O O . ASP A 1 148 ? 3.330 -8.241 16.430 1.00 65.38 148 ASP A O 1
ATOM 1141 N N . GLY A 1 149 ? 5.340 -7.261 16.298 1.00 51.50 149 GLY A N 1
ATOM 1142 C CA . GLY A 1 149 ? 5.583 -7.288 17.743 1.00 51.50 149 GLY A CA 1
ATOM 1143 C C . GLY A 1 149 ? 4.551 -6.508 18.569 1.00 51.50 149 GLY A C 1
ATOM 1144 O O . GLY A 1 149 ? 4.376 -6.813 19.749 1.00 51.50 149 GLY A O 1
ATOM 1145 N N . GLY A 1 150 ? 3.851 -5.538 17.968 1.00 59.88 150 GLY A N 1
ATOM 1146 C CA . GLY A 1 150 ? 2.764 -4.792 18.603 1.00 59.88 150 GLY A CA 1
ATOM 1147 C C . GLY A 1 150 ? 1.500 -5.640 18.729 1.00 59.88 150 GLY A C 1
ATOM 1148 O O . GLY A 1 150 ? 1.002 -5.848 19.836 1.00 59.88 150 GLY A O 1
ATOM 1149 N N . SER A 1 151 ? 1.041 -6.224 17.622 1.00 60.25 151 SER A N 1
ATOM 1150 C CA . SER A 1 151 ? -0.140 -7.094 17.599 1.00 60.25 151 SER A CA 1
ATOM 1151 C C . SER A 1 151 ? -0.002 -8.327 18.489 1.00 60.25 151 SER A C 1
ATOM 1153 O O . SER A 1 151 ? -0.966 -8.717 19.151 1.00 60.25 151 SER A O 1
ATOM 1155 N N . ARG A 1 152 ? 1.200 -8.916 18.588 1.00 61.50 152 ARG A N 1
ATOM 1156 C CA . ARG A 1 152 ? 1.453 -10.053 19.494 1.00 61.50 152 ARG A CA 1
ATOM 1157 C C . ARG A 1 152 ? 1.184 -9.713 20.961 1.00 61.50 152 ARG A C 1
ATOM 1159 O O . ARG A 1 152 ? 0.647 -10.549 21.683 1.00 61.50 152 ARG A O 1
ATOM 1166 N N . LYS A 1 153 ? 1.497 -8.487 21.399 1.00 61.59 153 LYS A N 1
ATOM 1167 C CA . LYS A 1 153 ? 1.216 -8.014 22.770 1.00 61.59 153 LYS A CA 1
ATOM 1168 C C . LYS A 1 153 ? -0.279 -7.781 23.016 1.00 61.59 153 LYS A C 1
ATOM 1170 O O . LYS A 1 153 ? -0.726 -7.805 24.156 1.00 61.59 153 LYS A O 1
ATOM 1175 N N . MET A 1 154 ? -1.055 -7.582 21.951 1.00 63.22 154 MET A N 1
ATOM 1176 C CA . MET A 1 154 ? -2.477 -7.223 21.989 1.00 63.22 154 MET A CA 1
ATOM 1177 C C . MET A 1 154 ? -3.394 -8.377 21.563 1.00 63.22 154 MET A C 1
ATOM 1179 O O . MET A 1 154 ? -4.596 -8.183 21.389 1.00 63.22 154 MET A O 1
ATOM 1183 N N . LYS A 1 155 ? -2.840 -9.590 21.429 1.00 66.88 155 LYS A N 1
ATOM 1184 C CA . LYS A 1 155 ? -3.498 -10.784 20.878 1.00 66.88 155 LYS A CA 1
ATOM 1185 C C . LYS A 1 155 ? -4.867 -11.075 21.504 1.00 66.88 155 LYS A C 1
ATOM 1187 O O . LYS A 1 155 ? -5.818 -11.345 20.781 1.00 66.88 155 LYS A O 1
ATOM 1192 N N . LYS A 1 156 ? -5.006 -10.897 22.827 1.00 69.25 156 LYS A N 1
ATOM 1193 C CA . LYS A 1 156 ? -6.275 -11.065 23.569 1.00 69.25 156 LYS A CA 1
ATOM 1194 C C . LYS A 1 156 ? -7.428 -10.204 23.023 1.00 69.25 156 LYS A C 1
ATOM 1196 O O . LYS A 1 156 ? -8.581 -10.593 23.149 1.00 69.25 156 LYS A O 1
ATOM 1201 N N . PHE A 1 157 ? -7.128 -9.048 22.432 1.00 63.94 157 PHE A N 1
ATOM 1202 C CA . PHE A 1 157 ? -8.119 -8.108 21.893 1.00 63.94 157 PHE A CA 1
ATOM 1203 C C . PHE A 1 157 ? -8.289 -8.210 20.367 1.00 63.94 157 PHE A C 1
ATOM 1205 O O . PHE A 1 157 ? -9.198 -7.595 19.810 1.00 63.94 157 PHE A O 1
ATOM 1212 N N . LEU A 1 158 ? -7.405 -8.956 19.694 1.00 62.31 158 LEU A N 1
ATOM 1213 C CA . LEU A 1 158 ? -7.295 -9.028 18.233 1.00 62.31 158 LEU A CA 1
ATOM 1214 C C . LEU A 1 158 ? -7.615 -10.411 17.648 1.00 62.31 158 LEU A C 1
ATOM 1216 O O . LEU A 1 158 ? -7.632 -10.526 16.428 1.00 62.31 158 LEU A O 1
ATOM 1220 N N . ASP A 1 159 ? -7.837 -11.439 18.472 1.00 66.81 159 ASP A N 1
ATOM 1221 C CA . ASP A 1 159 ? -8.082 -12.829 18.046 1.00 66.81 159 ASP A CA 1
ATOM 1222 C C . ASP A 1 159 ? -9.547 -13.274 18.209 1.00 66.81 159 ASP A C 1
ATOM 1224 O O . ASP A 1 159 ? -9.832 -14.422 18.537 1.00 66.81 159 ASP A O 1
ATOM 1228 N N . ASP A 1 160 ? -10.487 -12.372 17.937 1.00 75.75 160 ASP A N 1
ATOM 1229 C CA . ASP A 1 160 ? -11.909 -12.718 17.823 1.00 75.75 160 ASP A CA 1
ATOM 1230 C C . ASP A 1 160 ? -12.176 -13.519 16.529 1.00 75.75 160 ASP A C 1
ATOM 1232 O O . ASP A 1 160 ? -11.462 -13.343 15.532 1.00 75.75 160 ASP A O 1
ATOM 1236 N N . GLU A 1 161 ? -13.207 -14.363 16.501 1.00 74.38 161 GLU A N 1
ATOM 1237 C CA . GLU A 1 161 ? -13.570 -15.176 15.329 1.00 74.38 161 GLU A CA 1
ATOM 1238 C C . GLU A 1 161 ? -13.796 -14.301 14.089 1.00 74.38 161 GLU A C 1
ATOM 1240 O O . GLU A 1 161 ? -13.275 -14.585 13.004 1.00 74.38 161 GLU A O 1
ATOM 1245 N N . LEU A 1 162 ? -14.458 -13.156 14.282 1.00 76.88 162 LEU A N 1
ATOM 1246 C CA . LEU A 1 162 ? -14.704 -12.159 13.242 1.00 76.88 162 LEU A CA 1
ATOM 1247 C C . LEU A 1 162 ? -13.397 -11.625 12.631 1.00 76.88 162 LEU A C 1
ATOM 1249 O O . LEU A 1 162 ? -13.231 -11.589 11.411 1.00 76.88 162 LEU A O 1
ATOM 1253 N N . SER A 1 163 ? -12.421 -11.281 13.473 1.00 74.62 163 SER A N 1
ATOM 1254 C CA . SER A 1 163 ? -11.119 -10.762 13.033 1.00 74.62 163 SER A CA 1
ATOM 1255 C C . SER A 1 163 ? -10.292 -11.803 12.269 1.00 74.62 163 SER A C 1
ATOM 1257 O O . SER A 1 163 ? -9.504 -11.463 11.382 1.00 74.62 163 SER A O 1
ATOM 1259 N N . ARG A 1 164 ? -10.446 -13.090 12.609 1.00 80.38 164 ARG A N 1
ATOM 1260 C CA . ARG A 1 164 ? -9.759 -14.199 11.941 1.00 80.38 164 ARG A CA 1
ATOM 1261 C C . ARG A 1 164 ? -10.356 -14.434 10.557 1.00 80.38 164 ARG A C 1
ATOM 1263 O O . ARG A 1 164 ? -9.607 -14.585 9.594 1.00 80.38 164 ARG A O 1
ATOM 1270 N N . HIS A 1 165 ? -11.681 -14.375 10.446 1.00 84.25 165 HIS A N 1
ATOM 1271 C CA . HIS A 1 165 ? -12.381 -14.478 9.171 1.00 84.25 165 HIS A CA 1
ATOM 1272 C C . HIS A 1 165 ? -12.066 -13.298 8.231 1.00 84.25 165 HIS A C 1
ATOM 1274 O O . HIS A 1 165 ? -11.773 -13.516 7.053 1.00 84.25 165 HIS A O 1
ATOM 1280 N N . ILE A 1 166 ? -12.033 -12.059 8.744 1.00 83.50 166 ILE A N 1
ATOM 1281 C CA . ILE A 1 166 ? -11.650 -10.872 7.957 1.00 83.50 166 ILE A CA 1
ATOM 1282 C C . ILE A 1 166 ? -10.206 -10.992 7.449 1.00 83.50 166 ILE A C 1
ATOM 1284 O O . ILE A 1 166 ? -9.960 -10.768 6.261 1.00 83.50 166 ILE A O 1
ATOM 1288 N N . ARG A 1 167 ? -9.260 -11.410 8.308 1.00 84.50 167 ARG A N 1
ATOM 1289 C CA . ARG A 1 167 ? -7.869 -11.677 7.900 1.00 84.50 167 ARG A CA 1
ATOM 1290 C C . ARG A 1 167 ? -7.806 -12.708 6.781 1.00 84.50 167 ARG A C 1
ATOM 1292 O O . ARG A 1 167 ? -7.221 -12.418 5.747 1.00 84.50 167 ARG A O 1
ATOM 1299 N N . ALA A 1 168 ? -8.453 -13.860 6.949 1.00 85.38 168 ALA A N 1
ATOM 1300 C CA . ALA A 1 168 ? -8.430 -14.930 5.955 1.00 85.38 168 ALA A CA 1
ATOM 1301 C C . ALA A 1 168 ? -8.953 -14.468 4.583 1.00 85.38 168 ALA A C 1
ATOM 1303 O O . ALA A 1 168 ? -8.325 -14.747 3.563 1.00 85.38 168 ALA A O 1
ATOM 1304 N N . ARG A 1 169 ? -10.053 -13.701 4.545 1.00 85.75 169 ARG A N 1
ATOM 1305 C CA . ARG A 1 169 ? -10.580 -13.135 3.291 1.00 85.75 169 ARG A CA 1
ATOM 1306 C C . ARG A 1 169 ? -9.632 -12.116 2.659 1.00 85.75 169 ARG A C 1
ATOM 1308 O O . ARG A 1 169 ? -9.440 -12.142 1.445 1.00 85.75 169 ARG A O 1
ATOM 1315 N N . ALA A 1 170 ? -9.039 -11.234 3.462 1.00 85.12 170 ALA A N 1
ATOM 1316 C CA . ALA A 1 170 ? -8.085 -10.240 2.978 1.00 85.12 170 ALA A CA 1
ATOM 1317 C C . ALA A 1 170 ? -6.811 -10.896 2.422 1.00 85.12 170 ALA A C 1
ATOM 1319 O O . ALA A 1 170 ? -6.359 -10.538 1.335 1.00 85.12 170 ALA A O 1
ATOM 1320 N N . THR A 1 171 ? -6.264 -11.898 3.117 1.00 87.69 171 THR A N 1
ATOM 1321 C CA . THR A 1 171 ? -5.095 -12.641 2.634 1.00 87.69 171 THR A CA 1
ATOM 1322 C C . THR A 1 171 ? -5.422 -13.486 1.408 1.00 87.69 171 THR A C 1
ATOM 1324 O O . THR A 1 171 ? -4.605 -13.551 0.497 1.00 87.69 171 THR A O 1
ATOM 1327 N N . GLY A 1 172 ? -6.609 -14.096 1.341 1.00 82.94 172 GLY A N 1
ATOM 1328 C CA . GLY A 1 172 ? -7.042 -14.851 0.164 1.00 82.94 172 GLY A CA 1
ATOM 1329 C C . GLY A 1 172 ? -7.031 -13.997 -1.106 1.00 82.94 172 GLY A C 1
ATOM 1330 O O . GLY A 1 172 ? -6.466 -14.408 -2.116 1.00 82.94 172 GLY A O 1
ATOM 1331 N N . LEU A 1 173 ? -7.563 -12.770 -1.036 1.00 84.56 173 LEU A N 1
ATOM 1332 C CA . LEU A 1 173 ? -7.492 -11.818 -2.149 1.00 84.56 173 LEU A CA 1
ATOM 1333 C C . LEU A 1 173 ? -6.042 -11.458 -2.495 1.00 84.56 173 LEU A C 1
ATOM 1335 O O . LEU A 1 173 ? -5.657 -11.501 -3.660 1.00 84.56 173 LEU A O 1
ATOM 1339 N N . ALA A 1 174 ? -5.235 -11.129 -1.485 1.00 86.81 174 ALA A N 1
ATOM 1340 C CA . ALA A 1 174 ? -3.833 -10.771 -1.674 1.00 86.81 174 ALA A CA 1
ATOM 1341 C C . ALA A 1 174 ? -3.040 -11.892 -2.359 1.00 86.81 174 ALA A C 1
ATOM 1343 O O . ALA A 1 174 ? -2.228 -11.621 -3.242 1.00 86.81 174 ALA A O 1
ATOM 1344 N N . PHE A 1 175 ? -3.310 -13.144 -1.985 1.00 86.06 175 PHE A N 1
ATOM 1345 C CA . PHE A 1 175 ? -2.705 -14.325 -2.584 1.00 86.06 175 PHE A CA 1
ATOM 1346 C C . PHE A 1 175 ? -3.096 -14.474 -4.056 1.00 86.06 175 PHE A C 1
ATOM 1348 O O . PHE A 1 175 ? -2.221 -14.677 -4.890 1.00 86.06 175 PHE A O 1
ATOM 1355 N N . ILE A 1 176 ? -4.378 -14.306 -4.397 1.00 85.25 176 ILE A N 1
ATOM 1356 C CA . ILE A 1 176 ? -4.841 -14.349 -5.793 1.00 85.25 176 ILE A CA 1
ATOM 1357 C C . ILE A 1 176 ? -4.128 -13.280 -6.632 1.00 85.25 176 ILE A C 1
ATOM 1359 O O . ILE A 1 176 ? -3.605 -13.589 -7.702 1.00 85.25 176 ILE A O 1
ATOM 1363 N N . VAL A 1 177 ? -4.053 -12.042 -6.128 1.00 86.00 177 VAL A N 1
ATOM 1364 C CA . VAL A 1 177 ? -3.356 -10.934 -6.804 1.00 86.00 177 VAL A CA 1
ATOM 1365 C C . VAL A 1 177 ? -1.866 -11.238 -6.971 1.00 86.00 177 VAL A C 1
ATOM 1367 O O . VAL A 1 177 ? -1.320 -11.040 -8.054 1.00 86.00 177 VAL A O 1
ATOM 1370 N N . LEU A 1 178 ? -1.216 -11.777 -5.935 1.00 88.25 178 LEU A N 1
ATOM 1371 C CA . LEU A 1 178 ? 0.196 -12.152 -5.994 1.00 88.25 178 LEU A CA 1
ATOM 1372 C C . LEU A 1 178 ? 0.450 -13.259 -7.018 1.00 88.25 178 LEU A C 1
ATOM 1374 O O . LEU A 1 178 ? 1.401 -13.160 -7.783 1.00 88.25 178 LEU A O 1
ATOM 1378 N N . MET A 1 179 ? -0.388 -14.297 -7.053 1.00 84.75 179 MET A N 1
ATOM 1379 C CA . MET A 1 179 ? -0.249 -15.406 -7.999 1.00 84.75 179 MET A CA 1
ATOM 1380 C C . MET A 1 179 ? -0.456 -14.946 -9.442 1.00 84.75 179 MET A C 1
ATOM 1382 O O . MET A 1 179 ? 0.308 -15.338 -10.326 1.00 84.75 179 MET A O 1
ATOM 1386 N N . ALA A 1 180 ? -1.438 -14.074 -9.686 1.00 78.44 180 ALA A N 1
ATOM 1387 C CA . ALA A 1 180 ? -1.629 -13.451 -10.992 1.00 78.44 180 ALA A CA 1
ATOM 1388 C C . ALA A 1 180 ? -0.395 -12.627 -11.396 1.00 78.44 180 ALA A C 1
ATOM 1390 O O . ALA A 1 180 ? 0.139 -12.803 -12.490 1.00 78.44 180 ALA A O 1
ATOM 1391 N N . GLY A 1 181 ? 0.114 -11.797 -10.484 1.00 82.62 181 GLY A N 1
ATOM 1392 C CA . GLY A 1 181 ? 1.312 -10.994 -10.705 1.00 82.62 181 GLY A CA 1
ATOM 1393 C C . GLY A 1 181 ? 2.579 -11.825 -10.945 1.00 82.62 181 GLY A C 1
ATOM 1394 O O . GLY A 1 181 ? 3.323 -11.566 -11.886 1.00 82.62 181 GLY A O 1
ATOM 1395 N N . ALA A 1 182 ? 2.791 -12.889 -10.169 1.00 84.19 182 ALA A N 1
ATOM 1396 C CA . ALA A 1 182 ? 3.900 -13.823 -10.352 1.00 84.19 182 ALA A CA 1
ATOM 1397 C C . ALA A 1 182 ? 3.822 -14.550 -11.703 1.00 84.19 182 ALA A C 1
ATOM 1399 O O . ALA A 1 182 ? 4.843 -14.742 -12.360 1.00 84.19 182 ALA A O 1
ATOM 1400 N N . THR A 1 183 ? 2.613 -14.900 -12.153 1.00 81.69 183 THR A N 1
ATOM 1401 C CA . THR A 1 183 ? 2.393 -15.495 -13.480 1.00 81.69 183 THR A CA 1
ATOM 1402 C C . THR A 1 183 ? 2.764 -14.511 -14.590 1.00 81.69 183 THR A C 1
ATOM 1404 O O . THR A 1 183 ? 3.461 -14.879 -15.534 1.00 81.69 183 THR A O 1
ATOM 1407 N N . LEU A 1 184 ? 2.365 -13.242 -14.457 1.00 81.19 184 LEU A N 1
ATOM 1408 C CA . LEU A 1 184 ? 2.751 -12.183 -15.393 1.00 81.19 184 LEU A CA 1
ATOM 1409 C C . LEU A 1 184 ? 4.259 -11.921 -15.375 1.00 81.19 184 LEU A C 1
ATOM 1411 O O . LEU A 1 184 ? 4.849 -11.722 -16.431 1.00 81.19 184 LEU A O 1
ATOM 1415 N N . ALA A 1 185 ? 4.898 -11.957 -14.204 1.00 85.25 185 ALA A N 1
ATOM 1416 C CA . ALA A 1 185 ? 6.345 -11.804 -14.084 1.00 85.25 185 ALA A CA 1
ATOM 1417 C C . ALA A 1 185 ? 7.095 -12.949 -14.775 1.00 85.25 185 ALA A C 1
ATOM 1419 O O . ALA A 1 185 ? 8.096 -12.711 -15.445 1.00 85.25 185 ALA A O 1
ATOM 1420 N N . LEU A 1 186 ? 6.592 -14.180 -14.653 1.00 81.81 186 LEU A N 1
ATOM 1421 C CA . LEU A 1 186 ? 7.148 -15.343 -15.342 1.00 81.81 186 LEU A CA 1
ATOM 1422 C C . LEU A 1 186 ? 6.961 -15.243 -16.861 1.00 81.81 186 LEU A C 1
ATOM 1424 O O . LEU A 1 186 ? 7.877 -15.547 -17.613 1.00 81.81 186 LEU A O 1
ATOM 1428 N N . ALA A 1 187 ? 5.808 -14.772 -17.332 1.00 79.56 187 ALA A N 1
ATOM 1429 C CA . ALA A 1 187 ? 5.601 -14.504 -18.754 1.00 79.56 187 ALA A CA 1
ATOM 1430 C C . ALA A 1 187 ? 6.540 -13.396 -19.274 1.00 79.56 187 ALA A C 1
ATOM 1432 O O . ALA A 1 187 ? 7.154 -13.531 -20.335 1.00 79.56 187 ALA A O 1
ATOM 1433 N N . ALA A 1 188 ? 6.698 -12.318 -18.499 1.00 82.62 188 ALA A N 1
ATOM 1434 C CA . ALA A 1 188 ? 7.591 -11.211 -18.822 1.00 82.62 188 ALA A CA 1
ATOM 1435 C C . ALA A 1 188 ? 9.059 -11.653 -18.870 1.00 82.62 188 ALA A C 1
ATOM 1437 O O . ALA A 1 188 ? 9.782 -11.214 -19.758 1.00 82.62 188 ALA A O 1
ATOM 1438 N N . SER A 1 189 ? 9.496 -12.565 -17.998 1.00 88.56 189 SER A N 1
ATOM 1439 C CA . SER A 1 189 ? 10.886 -13.038 -17.998 1.00 88.56 189 SER A CA 1
ATOM 1440 C C . SER A 1 189 ? 11.274 -13.796 -19.265 1.00 88.56 189 SER A C 1
ATOM 1442 O O . SER A 1 189 ? 12.448 -13.799 -19.628 1.00 88.56 189 SER A O 1
ATOM 1444 N N . VAL A 1 190 ? 10.300 -14.392 -19.960 1.00 88.94 190 VAL A N 1
ATOM 1445 C CA . VAL A 1 190 ? 10.518 -15.106 -21.223 1.00 88.94 190 VAL A CA 1
ATOM 1446 C C . VAL A 1 190 ? 10.423 -14.163 -22.424 1.00 88.94 190 VAL A C 1
ATOM 1448 O O . VAL A 1 190 ? 11.276 -14.215 -23.306 1.00 88.94 190 VAL A O 1
ATOM 1451 N N . TRP A 1 191 ? 9.399 -13.303 -22.479 1.00 88.88 191 TRP A N 1
ATOM 1452 C CA . TRP A 1 191 ? 9.134 -12.468 -23.662 1.00 88.88 191 TRP A CA 1
ATOM 1453 C C . TRP A 1 191 ? 9.819 -11.103 -23.648 1.00 88.88 191 TRP A C 1
ATOM 1455 O O . TRP A 1 191 ? 10.175 -10.587 -24.704 1.00 88.88 191 TRP A O 1
ATOM 1465 N N . ALA A 1 192 ? 9.989 -10.502 -22.475 1.00 85.44 192 ALA A N 1
ATOM 1466 C CA . ALA A 1 192 ? 10.555 -9.169 -22.321 1.00 85.44 192 ALA A CA 1
ATOM 1467 C C . ALA A 1 192 ? 11.309 -9.063 -20.981 1.00 85.44 192 ALA A C 1
ATOM 1469 O O . ALA A 1 192 ? 10.822 -8.414 -20.050 1.00 85.44 192 ALA A O 1
ATOM 1470 N N . PRO A 1 193 ? 12.506 -9.679 -20.864 1.00 85.75 193 PRO A N 1
ATOM 1471 C CA . PRO A 1 193 ? 13.211 -9.830 -19.589 1.00 85.75 193 PRO A CA 1
ATOM 1472 C C . PRO A 1 193 ? 13.403 -8.519 -18.816 1.00 85.75 193 PRO A C 1
ATOM 1474 O O . PRO A 1 193 ? 13.301 -8.511 -17.588 1.00 85.75 193 PRO A O 1
ATOM 1477 N N . ASN A 1 194 ? 13.587 -7.401 -19.525 1.00 82.25 194 ASN A N 1
ATOM 1478 C CA . ASN A 1 194 ? 13.769 -6.065 -18.948 1.00 82.25 194 ASN A CA 1
ATOM 1479 C C . ASN A 1 194 ? 12.546 -5.567 -18.152 1.00 82.25 194 ASN A C 1
ATOM 1481 O O . ASN A 1 194 ? 12.682 -4.715 -17.280 1.00 82.25 194 ASN A O 1
ATOM 1485 N N . TRP A 1 195 ? 11.352 -6.106 -18.413 1.00 81.38 195 TRP A N 1
ATOM 1486 C CA . TRP A 1 195 ?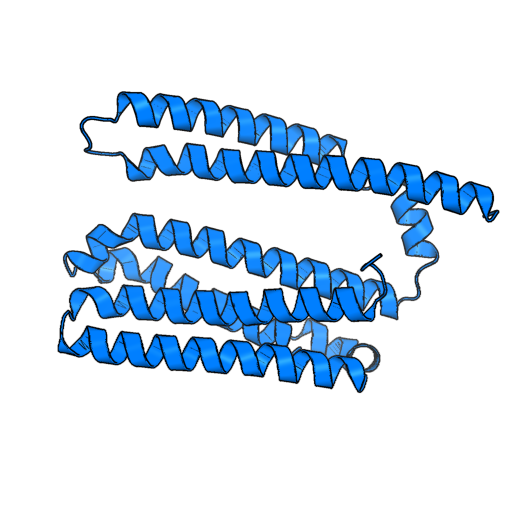 10.121 -5.755 -17.698 1.00 81.38 195 TRP A CA 1
ATOM 1487 C C . TRP A 1 195 ? 9.941 -6.541 -16.398 1.00 81.38 195 TRP A C 1
ATOM 1489 O O . TRP A 1 195 ? 9.200 -6.111 -15.515 1.00 81.38 195 TRP A O 1
ATOM 1499 N N . THR A 1 196 ? 10.626 -7.677 -16.250 1.00 87.94 196 THR A N 1
ATOM 1500 C CA . THR A 1 196 ? 10.479 -8.587 -15.101 1.00 87.94 196 THR A CA 1
ATOM 1501 C C . THR A 1 196 ? 10.618 -7.887 -13.746 1.00 87.94 196 THR A C 1
ATOM 1503 O O . THR A 1 196 ? 9.745 -8.092 -12.899 1.00 87.94 196 THR A O 1
ATOM 1506 N N . PRO A 1 197 ? 11.642 -7.038 -13.504 1.00 85.62 197 PRO A N 1
ATOM 1507 C CA . PRO A 1 197 ? 11.802 -6.381 -12.207 1.00 85.62 197 PRO A CA 1
ATOM 1508 C C . PRO A 1 197 ? 10.621 -5.465 -11.870 1.00 85.62 197 PRO A C 1
ATOM 1510 O O . PRO A 1 197 ? 10.158 -5.437 -10.731 1.00 85.62 197 PRO A O 1
ATOM 1513 N N . LEU A 1 198 ? 10.097 -4.764 -12.879 1.00 85.44 198 LEU A N 1
ATOM 1514 C CA . LEU A 1 198 ? 8.967 -3.854 -12.740 1.00 85.44 198 LEU A CA 1
ATOM 1515 C C . LEU A 1 198 ? 7.683 -4.634 -12.429 1.00 85.44 198 LEU A C 1
ATOM 1517 O O . LEU A 1 198 ? 7.001 -4.335 -11.450 1.00 85.44 198 LEU A O 1
ATOM 1521 N N . VAL A 1 199 ? 7.395 -5.692 -13.195 1.00 87.25 199 VAL A N 1
ATOM 1522 C CA . VAL A 1 199 ? 6.215 -6.544 -12.970 1.00 87.25 199 VAL A CA 1
ATOM 1523 C C . VAL A 1 199 ? 6.257 -7.191 -11.585 1.00 87.25 199 VAL A C 1
ATOM 1525 O O . VAL A 1 199 ? 5.240 -7.199 -10.891 1.00 87.25 199 VAL A O 1
ATOM 1528 N N . LEU A 1 200 ? 7.418 -7.676 -11.134 1.00 87.25 200 LEU A N 1
ATOM 1529 C CA . LEU A 1 200 ? 7.578 -8.233 -9.788 1.00 87.25 200 LEU A CA 1
ATOM 1530 C C . LEU A 1 200 ? 7.286 -7.198 -8.699 1.00 87.25 200 LEU A C 1
ATOM 1532 O O . LEU A 1 200 ? 6.524 -7.482 -7.774 1.00 87.25 200 LEU A O 1
ATOM 1536 N N . ALA A 1 201 ? 7.849 -5.996 -8.817 1.00 84.94 201 ALA A N 1
ATOM 1537 C CA . ALA A 1 201 ? 7.665 -4.954 -7.816 1.00 84.94 201 ALA A CA 1
ATOM 1538 C C . ALA A 1 201 ? 6.195 -4.516 -7.713 1.00 84.94 201 ALA A C 1
ATOM 1540 O O . ALA A 1 201 ? 5.639 -4.462 -6.614 1.00 84.94 201 ALA A O 1
ATOM 1541 N N . PHE A 1 202 ? 5.527 -4.310 -8.852 1.00 86.69 202 PHE A N 1
ATOM 1542 C CA . PHE A 1 202 ? 4.096 -4.006 -8.877 1.00 86.69 202 PHE A CA 1
ATOM 1543 C C . PHE A 1 202 ? 3.241 -5.155 -8.351 1.00 86.69 202 PHE A C 1
ATOM 1545 O O . PHE A 1 202 ? 2.261 -4.905 -7.654 1.00 86.69 202 PHE A O 1
ATOM 1552 N N . SER A 1 203 ? 3.604 -6.407 -8.621 1.00 89.56 203 SER A N 1
ATOM 1553 C CA . SER A 1 203 ? 2.879 -7.577 -8.107 1.00 89.56 203 SER A CA 1
ATOM 1554 C C . SER A 1 203 ? 2.914 -7.646 -6.579 1.00 89.56 203 SER A C 1
ATOM 1556 O O . SER A 1 203 ? 1.892 -7.901 -5.941 1.00 89.56 203 SER A O 1
ATOM 1558 N N . LEU A 1 204 ? 4.076 -7.366 -5.982 1.00 86.75 204 LEU A N 1
ATOM 1559 C CA . LEU A 1 204 ? 4.241 -7.314 -4.528 1.00 86.75 204 LEU A CA 1
ATOM 1560 C C . LEU A 1 204 ? 3.419 -6.174 -3.916 1.00 86.75 204 LEU A C 1
ATOM 1562 O O . LEU A 1 204 ? 2.620 -6.404 -3.005 1.00 86.75 204 LEU A O 1
ATOM 1566 N N . LEU A 1 205 ? 3.561 -4.968 -4.470 1.00 85.19 205 LEU A N 1
ATOM 1567 C CA . LEU A 1 205 ? 2.867 -3.774 -3.998 1.00 85.19 205 LEU A CA 1
ATOM 1568 C C . LEU A 1 205 ? 1.347 -3.906 -4.115 1.00 85.19 205 LEU A C 1
ATOM 1570 O O . LEU A 1 205 ? 0.629 -3.650 -3.150 1.00 85.19 205 LEU A O 1
ATOM 1574 N N . THR A 1 206 ? 0.845 -4.344 -5.269 1.00 86.69 206 THR A N 1
ATOM 1575 C CA . THR A 1 206 ? -0.598 -4.505 -5.501 1.00 86.69 206 THR A CA 1
ATOM 1576 C C . THR A 1 206 ? -1.195 -5.608 -4.636 1.00 86.69 206 THR A C 1
ATOM 1578 O O . THR A 1 206 ? -2.283 -5.414 -4.100 1.00 86.69 206 THR A O 1
ATOM 1581 N N . SER A 1 207 ? -0.484 -6.719 -4.413 1.00 90.31 207 SER A N 1
ATOM 1582 C CA . SER A 1 207 ? -0.914 -7.762 -3.474 1.00 90.31 207 SER A CA 1
ATOM 1583 C C . SER A 1 207 ? -1.013 -7.234 -2.041 1.00 90.31 207 SER A C 1
ATOM 1585 O O . SER A 1 207 ? -2.050 -7.389 -1.387 1.00 90.31 207 SER A O 1
ATOM 1587 N N . ALA A 1 208 ? 0.036 -6.562 -1.557 1.00 82.38 208 ALA A N 1
ATOM 1588 C CA . ALA A 1 208 ? 0.071 -6.004 -0.210 1.00 82.38 208 ALA A CA 1
ATOM 1589 C C . ALA A 1 208 ? -0.990 -4.911 -0.012 1.00 82.38 208 ALA A C 1
ATOM 1591 O O . ALA A 1 208 ? -1.720 -4.918 0.983 1.00 82.38 208 ALA A O 1
ATOM 1592 N N . GLY A 1 209 ? -1.127 -4.013 -0.990 1.00 83.56 209 GLY A N 1
ATOM 1593 C CA . GLY A 1 209 ? -2.155 -2.977 -1.016 1.00 83.56 209 GLY A CA 1
ATOM 1594 C C . GLY A 1 209 ? -3.565 -3.563 -1.034 1.00 83.56 209 GLY A C 1
ATOM 1595 O O . GLY A 1 209 ? -4.414 -3.127 -0.260 1.00 83.56 209 GLY A O 1
ATOM 1596 N N . ALA A 1 210 ? -3.810 -4.605 -1.837 1.00 83.81 210 ALA A N 1
ATOM 1597 C CA . ALA A 1 210 ? -5.090 -5.310 -1.863 1.00 83.81 210 ALA A CA 1
ATOM 1598 C C . ALA A 1 210 ? -5.417 -5.948 -0.505 1.00 83.81 210 ALA A C 1
ATOM 1600 O O . ALA A 1 210 ? -6.555 -5.844 -0.046 1.00 83.81 210 ALA A O 1
ATOM 1601 N N . ALA A 1 211 ? -4.431 -6.552 0.169 1.00 85.94 211 ALA A N 1
ATOM 1602 C CA . ALA A 1 211 ? -4.601 -7.111 1.510 1.00 85.94 211 ALA A CA 1
ATOM 1603 C C . ALA A 1 211 ? -5.035 -6.036 2.518 1.00 85.94 211 ALA A C 1
ATOM 1605 O O . ALA A 1 211 ? -6.024 -6.203 3.234 1.00 85.94 211 ALA A O 1
ATOM 1606 N N . ALA A 1 212 ? -4.296 -4.926 2.564 1.00 80.06 212 ALA A N 1
ATOM 1607 C CA . ALA A 1 212 ? -4.520 -3.848 3.518 1.00 80.06 212 ALA A CA 1
ATOM 1608 C C . ALA A 1 212 ? -5.846 -3.121 3.268 1.00 80.06 212 ALA A C 1
ATOM 1610 O O . ALA A 1 212 ? -6.618 -2.909 4.207 1.00 80.06 212 ALA A O 1
ATOM 1611 N N . LEU A 1 213 ? -6.151 -2.814 2.004 1.00 82.19 213 LEU A N 1
ATOM 1612 C CA . LEU A 1 213 ? -7.394 -2.162 1.615 1.00 82.19 213 LEU A CA 1
ATOM 1613 C C . LEU A 1 213 ? -8.597 -3.069 1.876 1.00 82.19 213 LEU A C 1
ATOM 1615 O O . LEU A 1 213 ? -9.579 -2.628 2.472 1.00 82.19 213 LEU A O 1
ATOM 1619 N N . ARG A 1 214 ? -8.526 -4.350 1.485 1.00 84.62 214 ARG A N 1
ATOM 1620 C CA . ARG A 1 214 ? -9.630 -5.292 1.706 1.00 84.62 214 ARG A CA 1
ATOM 1621 C C . ARG A 1 214 ? -9.888 -5.512 3.188 1.00 84.62 214 ARG A C 1
ATOM 1623 O O . ARG A 1 214 ? -11.050 -5.565 3.583 1.00 84.62 214 ARG A O 1
ATOM 1630 N N . PHE A 1 215 ? -8.834 -5.603 3.997 1.00 84.31 215 PHE A N 1
ATOM 1631 C CA . PHE A 1 215 ? -8.969 -5.672 5.447 1.00 84.31 215 PHE A CA 1
ATOM 1632 C C . PHE A 1 215 ? -9.672 -4.424 5.993 1.00 84.31 215 PHE A C 1
ATOM 1634 O O . PHE A 1 215 ? -10.656 -4.554 6.711 1.00 84.31 215 PHE A O 1
ATOM 1641 N N . ALA A 1 216 ? -9.214 -3.224 5.620 1.00 79.62 216 ALA A N 1
ATOM 1642 C CA . ALA A 1 216 ? -9.785 -1.970 6.109 1.00 79.62 216 ALA A CA 1
ATOM 1643 C C . ALA A 1 216 ? -11.261 -1.786 5.710 1.00 79.62 216 ALA A C 1
ATOM 1645 O O . ALA A 1 216 ? -12.050 -1.282 6.506 1.00 79.62 216 ALA A O 1
ATOM 1646 N N . LEU A 1 217 ? -11.645 -2.212 4.501 1.00 81.31 217 LEU A N 1
ATOM 1647 C CA . LEU A 1 217 ? -13.037 -2.175 4.040 1.00 81.31 217 LEU A CA 1
ATOM 1648 C C . LEU A 1 217 ? -13.924 -3.152 4.821 1.00 81.31 217 LEU A C 1
ATOM 1650 O O . LEU A 1 217 ? -14.968 -2.749 5.321 1.00 81.31 217 LEU A O 1
ATOM 1654 N N . LEU A 1 218 ? -13.488 -4.406 4.983 1.00 83.00 218 LEU A N 1
ATOM 1655 C CA . LEU A 1 218 ? -14.238 -5.423 5.732 1.00 83.00 218 LEU A CA 1
ATOM 1656 C C . LEU A 1 218 ? -14.388 -5.070 7.217 1.00 83.00 218 LEU A C 1
ATOM 1658 O O . LEU A 1 218 ? -15.433 -5.312 7.811 1.00 83.00 218 LEU A O 1
ATOM 1662 N N . ASP A 1 219 ? -13.346 -4.498 7.815 1.00 80.94 219 ASP A N 1
ATOM 1663 C CA . ASP A 1 219 ? -13.362 -4.048 9.206 1.00 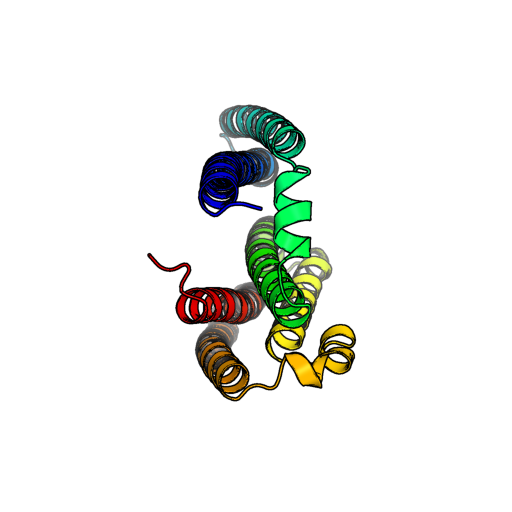80.94 219 ASP A CA 1
ATOM 1664 C C . ASP A 1 219 ? -14.322 -2.863 9.398 1.00 80.94 219 ASP A C 1
ATOM 1666 O O . ASP A 1 219 ? -15.044 -2.793 10.392 1.00 80.94 219 ASP A O 1
ATOM 1670 N N . ARG A 1 220 ? -14.409 -1.973 8.401 1.00 77.44 220 ARG A N 1
ATOM 1671 C CA . ARG A 1 220 ? -15.379 -0.873 8.373 1.00 77.44 220 ARG A CA 1
ATOM 1672 C C . ARG A 1 220 ? -16.823 -1.360 8.187 1.00 77.44 220 ARG A C 1
ATOM 1674 O O . ARG A 1 220 ? -17.718 -0.849 8.851 1.00 77.44 220 ARG A O 1
ATOM 1681 N N . GLU A 1 221 ? -17.053 -2.337 7.310 1.00 79.12 221 GLU A N 1
ATOM 1682 C CA . GLU A 1 221 ? -18.368 -2.976 7.129 1.00 79.12 221 GLU A CA 1
ATOM 1683 C C . GLU A 1 221 ? -18.837 -3.644 8.432 1.00 79.12 221 GLU A C 1
ATOM 1685 O O . GLU A 1 221 ? -19.982 -3.482 8.844 1.00 79.12 221 GLU A O 1
ATOM 1690 N N . ALA A 1 222 ? -17.932 -4.340 9.124 1.00 76.00 222 ALA A N 1
ATOM 1691 C CA . ALA A 1 222 ? -18.232 -5.039 10.369 1.00 76.00 222 ALA A CA 1
ATOM 1692 C C . ALA A 1 222 ? -18.488 -4.108 11.570 1.00 76.00 222 ALA A C 1
ATOM 1694 O O . ALA A 1 222 ? -19.147 -4.513 12.525 1.00 76.00 222 ALA A O 1
ATOM 1695 N N . SER A 1 223 ? -17.972 -2.877 11.539 1.00 66.56 223 SER A N 1
ATOM 1696 C CA . SER A 1 223 ? -18.125 -1.893 12.621 1.00 66.56 223 SER A CA 1
ATOM 1697 C C . SER A 1 223 ? -19.371 -1.007 12.489 1.00 66.56 223 SER A C 1
ATOM 1699 O O . SER A 1 223 ? -19.617 -0.186 13.368 1.00 66.56 223 SER A O 1
ATOM 1701 N N . GLY A 1 224 ? -20.182 -1.180 11.438 1.00 58.03 224 GLY A N 1
ATOM 1702 C CA . GLY A 1 224 ? -21.447 -0.452 11.267 1.00 58.03 224 GLY A CA 1
ATOM 1703 C C . GLY A 1 224 ? -21.304 1.006 10.803 1.00 58.03 224 GLY A C 1
ATOM 1704 O O . GLY A 1 224 ? -22.306 1.676 10.596 1.00 58.03 224 GLY A O 1
ATOM 1705 N N . ASP A 1 225 ? -20.084 1.491 10.541 1.00 54.47 225 ASP A N 1
ATOM 1706 C CA . ASP A 1 225 ? -19.790 2.828 9.977 1.00 54.47 225 ASP A CA 1
ATOM 1707 C C . ASP A 1 225 ? -20.109 2.927 8.453 1.00 54.47 225 ASP A C 1
ATOM 1709 O O . ASP A 1 225 ? -19.572 3.775 7.720 1.00 54.47 225 ASP A O 1
ATOM 1713 N N . GLY A 1 226 ? -20.917 1.993 7.943 1.00 43.00 226 GLY A N 1
ATOM 1714 C CA . GLY A 1 226 ? -21.301 1.831 6.538 1.00 43.00 226 GLY A CA 1
ATOM 1715 C C . GLY A 1 226 ? -22.612 2.513 6.131 1.00 43.00 226 GLY A C 1
ATOM 1716 O O . GLY A 1 226 ? -22.897 2.532 4.936 1.00 43.00 226 GLY A O 1
ATOM 1717 N N . GLU A 1 227 ? -23.356 3.091 7.080 1.00 34.53 227 GLU A N 1
ATOM 1718 C CA . GLU A 1 227 ? -24.566 3.902 6.840 1.00 34.53 227 GLU A CA 1
ATOM 1719 C C . GLU A 1 227 ? -24.315 5.412 7.018 1.00 34.53 227 GLU A C 1
ATOM 1721 O O . GLU A 1 227 ? -23.684 5.828 8.023 1.00 34.53 227 GLU A O 1
#